Protein AF-A0A348WL50-F1 (afdb_monomer)

Foldseek 3Di:
DPPVPDDPVVVVVVVVVVVVVVVVVVVVVVVVVVVVVVVVVVVVVLCVLLVVLVVLLVVLLVVLVVLLVQCLVDPAPVSNVVSVVVNVVSLVSNVVSLCCQQPWDQDPVGTRDHDPDPVSNVVSVVSNCCCVPPVVVVSVVSSVVSNVVNVVLVVVVVVLVVLVVVLVVLLVVLVVQLVVLVVVLVVCVVVVHDPVVSCVPSVVSNVVSVVVNVVSVVVSVVVVVVSVVVVVVSVPD

pLDDT: mean 94.05, std 7.09, range [45.72, 98.56]

Solvent-accessible surface area (backbone atoms only — not comparable to full-atom values): 12765 Å² total; per-residue (Å²): 132,78,77,83,79,60,56,70,68,59,55,54,52,52,53,51,49,52,52,50,51,51,52,51,52,53,51,52,51,50,52,54,50,50,54,55,47,52,53,53,50,52,52,49,63,65,44,48,52,50,54,51,33,52,48,50,34,53,47,35,56,54,50,46,54,50,42,51,54,47,44,71,65,42,89,47,72,69,54,33,52,51,48,50,52,53,43,56,55,41,53,52,52,28,49,53,33,52,46,19,39,60,67,31,37,78,55,96,94,41,76,31,67,46,58,81,52,68,69,60,42,52,51,47,56,49,50,51,47,47,42,65,73,48,48,51,56,50,51,51,48,52,50,51,53,46,51,50,48,53,55,51,51,52,52,50,51,54,51,49,53,52,49,51,54,52,49,53,52,50,49,52,51,39,50,52,49,44,52,51,51,52,53,49,51,54,51,39,55,74,72,68,48,60,65,67,58,46,57,67,51,56,46,50,53,49,51,50,39,53,50,50,52,50,54,50,51,54,49,50,53,54,51,51,53,51,53,52,51,56,58,53,64,67,74,77,118

Nearest PDB structures (foldseek):
  6o3e-assembly1_B  TM=3.824E-01  e=2.618E+00  Mus musculus
  9c3i-assembly1_S  TM=3.321E-01  e=3.073E+00  Homo sapiens
  5k2b-assembly1_A  TM=2.485E-01  e=3.418E+00  unclassified

InterPro domains:
  IPR024478 Chemotaxis methyl-accepting receptor HlyB-like, 4HB MCP domain [PF12729] (5-44)

Structure (mmCIF, N/CA/C/O backbone):
data_AF-A0A348WL50-F1
#
_entry.id   AF-A0A348WL50-F1
#
loop_
_atom_site.group_PDB
_atom_site.id
_atom_site.type_symbol
_atom_site.label_atom_id
_atom_site.label_alt_id
_atom_site.label_comp_id
_atom_site.label_asym_id
_atom_site.label_entity_id
_atom_site.label_seq_id
_atom_site.pdbx_PDB_ins_code
_atom_site.Cartn_x
_atom_site.Cartn_y
_atom_site.Cartn_z
_atom_site.occupancy
_atom_site.B_iso_or_equiv
_atom_site.auth_seq_id
_atom_site.auth_comp_id
_atom_site.auth_asym_id
_atom_site.auth_atom_id
_atom_site.pdbx_PDB_model_num
ATOM 1 N N . MET A 1 1 ? 54.545 23.074 -68.317 1.00 55.25 1 MET A N 1
ATOM 2 C CA . MET A 1 1 ? 54.276 22.318 -69.565 1.00 55.25 1 MET A CA 1
ATOM 3 C C . MET A 1 1 ? 53.095 22.951 -70.289 1.00 55.25 1 MET A C 1
ATOM 5 O O . MET A 1 1 ? 52.042 23.093 -69.684 1.00 55.25 1 MET A O 1
ATOM 9 N N . GLN A 1 2 ? 53.254 23.371 -71.547 1.00 72.44 2 GLN A N 1
ATOM 10 C CA . GLN A 1 2 ? 52.148 23.941 -72.324 1.00 72.44 2 GLN A CA 1
ATOM 11 C C . GLN A 1 2 ? 51.212 22.817 -72.805 1.00 72.44 2 GLN A C 1
ATOM 13 O O . GLN A 1 2 ? 51.532 22.082 -73.735 1.00 72.44 2 GLN A O 1
ATOM 18 N N . ILE A 1 3 ? 50.028 22.715 -72.193 1.00 79.50 3 ILE A N 1
ATOM 19 C CA . ILE A 1 3 ? 48.961 21.729 -72.497 1.00 79.50 3 ILE A CA 1
ATOM 20 C C . ILE A 1 3 ? 48.439 21.872 -73.950 1.00 79.50 3 ILE A C 1
ATOM 22 O O . ILE A 1 3 ? 47.706 21.033 -74.482 1.00 79.50 3 ILE A O 1
ATOM 26 N N . LYS A 1 4 ? 48.843 22.946 -74.637 1.00 81.00 4 LYS A N 1
ATOM 27 C CA . LYS A 1 4 ? 48.393 23.308 -75.980 1.00 81.00 4 LYS A CA 1
ATOM 28 C C . LYS A 1 4 ? 48.797 22.283 -77.051 1.00 81.00 4 LYS A C 1
ATOM 30 O O . LYS A 1 4 ? 48.003 22.058 -77.957 1.00 81.00 4 LYS A O 1
ATOM 35 N N . ASN A 1 5 ? 49.927 21.584 -76.885 1.00 87.38 5 ASN A N 1
ATOM 36 C CA . ASN A 1 5 ? 50.484 20.674 -77.904 1.00 87.38 5 ASN A CA 1
ATOM 37 C C . ASN A 1 5 ? 50.132 19.187 -77.711 1.00 87.38 5 ASN A C 1
ATOM 39 O O . ASN A 1 5 ? 50.674 18.328 -78.402 1.00 87.38 5 ASN A O 1
ATOM 43 N N . TRP A 1 6 ? 49.250 18.844 -76.770 1.00 90.69 6 TRP A N 1
ATOM 44 C CA . TRP A 1 6 ? 48.831 17.452 -76.591 1.00 90.69 6 TRP A CA 1
ATOM 45 C C . TRP A 1 6 ? 47.843 17.011 -77.671 1.00 90.69 6 TRP A C 1
ATOM 47 O O . TRP A 1 6 ? 46.895 17.736 -77.986 1.00 90.69 6 TRP A O 1
ATOM 57 N N . LYS A 1 7 ? 48.040 15.793 -78.196 1.00 93.44 7 LYS A N 1
ATOM 58 C CA . LYS A 1 7 ? 47.106 15.138 -79.122 1.00 93.44 7 LYS A CA 1
ATOM 59 C C . LYS A 1 7 ? 45.713 15.067 -78.480 1.00 93.44 7 LYS A C 1
ATOM 61 O O . LYS A 1 7 ? 45.592 14.836 -77.278 1.00 93.44 7 LYS A O 1
ATOM 66 N N . ILE A 1 8 ? 44.664 15.236 -79.285 1.00 91.06 8 ILE A N 1
ATOM 67 C CA . ILE A 1 8 ? 43.259 15.241 -78.830 1.00 91.06 8 ILE A CA 1
ATOM 68 C C . ILE A 1 8 ? 42.918 13.974 -78.027 1.00 91.06 8 ILE A C 1
ATOM 70 O O . ILE A 1 8 ? 42.282 14.074 -76.980 1.00 91.06 8 ILE A O 1
ATOM 74 N N . GLY A 1 9 ? 43.429 12.811 -78.450 1.00 92.44 9 GLY A N 1
ATOM 75 C CA . GLY A 1 9 ? 43.249 11.547 -77.728 1.00 92.44 9 GLY A CA 1
ATOM 76 C C . GLY A 1 9 ? 43.743 11.598 -76.278 1.00 92.44 9 GLY A C 1
ATOM 77 O O . GLY A 1 9 ? 43.013 11.212 -75.375 1.00 92.44 9 GLY A O 1
ATOM 78 N N . THR A 1 10 ? 44.926 12.170 -76.022 1.00 92.44 10 THR A N 1
ATOM 79 C CA . THR A 1 10 ? 45.491 12.277 -74.665 1.00 92.44 10 THR A CA 1
ATOM 80 C C . THR A 1 10 ? 44.642 13.166 -73.755 1.00 92.44 10 THR A C 1
ATOM 82 O O . THR A 1 10 ? 44.472 12.857 -72.579 1.00 92.44 10 THR A O 1
ATOM 85 N N . LYS A 1 11 ? 44.069 14.254 -74.289 1.00 90.12 11 LYS A N 1
ATOM 86 C CA . LYS A 1 11 ? 43.193 15.150 -73.514 1.00 90.12 11 LYS A CA 1
ATOM 87 C C . LYS A 1 11 ? 41.904 14.445 -73.085 1.00 90.12 11 LYS A C 1
ATOM 89 O O . LYS A 1 11 ? 41.501 14.585 -71.935 1.00 90.12 11 LYS A O 1
ATOM 94 N N . LEU A 1 12 ? 41.304 13.656 -73.980 1.00 94.31 12 LEU A N 1
ATOM 95 C CA . LEU A 1 12 ? 40.117 12.851 -73.673 1.00 94.31 12 LEU A CA 1
ATOM 96 C C . LEU A 1 12 ? 40.419 11.774 -72.625 1.00 94.31 12 LEU A C 1
ATOM 98 O O . LEU A 1 12 ? 39.659 11.632 -71.672 1.00 94.31 12 LEU A O 1
ATOM 102 N N . THR A 1 13 ? 41.552 11.072 -72.743 1.00 95.44 13 THR A N 1
ATOM 103 C CA . THR A 1 13 ? 41.959 10.058 -71.756 1.00 95.44 13 THR A CA 1
ATOM 104 C C . THR A 1 13 ? 42.174 10.665 -70.369 1.00 95.44 13 THR A C 1
ATOM 106 O O . THR A 1 13 ? 41.700 10.108 -69.385 1.00 95.44 13 THR A O 1
ATOM 109 N N . VAL A 1 14 ? 42.828 11.829 -70.268 1.00 95.06 14 VAL A N 1
ATOM 110 C CA . VAL A 1 14 ? 43.044 12.497 -68.972 1.00 95.06 14 VAL A CA 1
ATOM 111 C C . VAL A 1 14 ? 41.735 13.000 -68.363 1.00 95.06 14 VAL A C 1
ATOM 113 O O . VAL A 1 14 ? 41.525 12.817 -67.167 1.00 95.06 14 VAL A O 1
ATOM 116 N N . ALA A 1 15 ? 40.831 13.569 -69.166 1.00 93.38 15 ALA A N 1
ATOM 117 C CA . ALA A 1 15 ? 39.510 13.975 -68.688 1.00 93.38 15 ALA 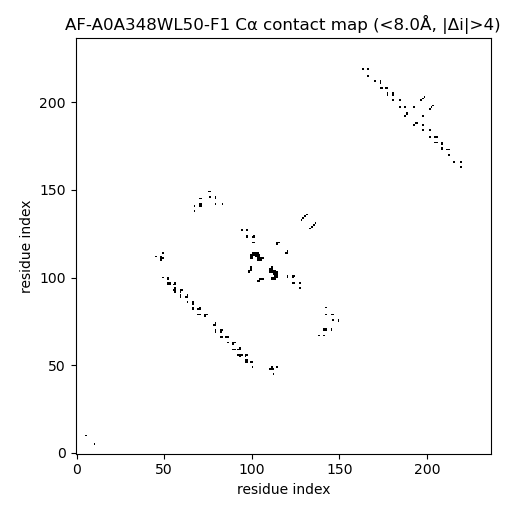A CA 1
ATOM 118 C C . ALA A 1 15 ? 38.687 12.774 -68.184 1.00 93.38 15 ALA A C 1
ATOM 120 O O . ALA A 1 15 ? 38.075 12.850 -67.121 1.00 93.38 15 ALA A O 1
ATOM 121 N N . PHE A 1 16 ? 38.722 11.644 -68.899 1.00 96.38 16 PHE A N 1
ATOM 122 C CA . PHE A 1 16 ? 38.039 10.417 -68.487 1.00 96.38 16 PHE A CA 1
ATOM 123 C C . PHE A 1 16 ? 38.611 9.836 -67.185 1.00 96.38 16 PHE A C 1
ATOM 125 O O . PHE A 1 16 ? 37.850 9.474 -66.287 1.00 96.38 16 PHE A O 1
ATOM 132 N N . ILE A 1 17 ? 39.942 9.802 -67.040 1.00 97.12 17 ILE A N 1
ATOM 133 C CA . ILE A 1 17 ? 40.601 9.376 -65.796 1.00 97.12 17 ILE A CA 1
ATOM 134 C C . ILE A 1 17 ? 40.209 10.302 -64.639 1.00 97.12 17 ILE A C 1
ATOM 136 O O . ILE A 1 17 ? 39.894 9.813 -63.558 1.00 97.12 17 ILE A O 1
ATOM 140 N N . ALA A 1 18 ? 40.169 11.619 -64.859 1.00 96.94 18 ALA A N 1
ATOM 141 C CA . ALA A 1 18 ? 39.773 12.579 -63.831 1.00 96.94 18 ALA A CA 1
ATOM 142 C C . ALA A 1 18 ? 38.327 12.353 -63.352 1.00 96.94 18 ALA A C 1
ATOM 144 O O . ALA A 1 18 ? 38.089 12.290 -62.149 1.00 96.94 18 ALA A O 1
ATOM 145 N N . ILE A 1 19 ? 37.374 12.156 -64.271 1.00 97.25 19 ILE A N 1
ATOM 146 C CA . ILE A 1 19 ? 35.977 11.839 -63.920 1.00 97.25 19 ILE A CA 1
ATOM 147 C C . ILE A 1 19 ? 35.899 10.503 -63.173 1.00 97.25 19 ILE A C 1
ATOM 149 O O . ILE A 1 19 ? 35.228 10.409 -62.148 1.00 97.25 19 ILE A O 1
ATOM 153 N N . THR A 1 20 ? 36.626 9.487 -63.639 1.00 97.94 20 THR A N 1
ATOM 154 C CA . THR A 1 20 ? 36.668 8.169 -62.991 1.00 97.94 20 THR A CA 1
ATOM 155 C C . THR A 1 20 ? 37.206 8.265 -61.560 1.00 97.94 20 THR A C 1
ATOM 157 O O . THR A 1 20 ? 36.629 7.677 -60.651 1.00 97.94 20 THR A O 1
ATOM 160 N N . LEU A 1 21 ? 38.264 9.051 -61.326 1.00 97.75 21 LEU A N 1
ATOM 161 C CA . LEU A 1 21 ? 38.816 9.294 -59.988 1.00 97.75 21 LEU A CA 1
ATOM 162 C C . LEU A 1 21 ? 37.838 10.034 -59.069 1.00 97.75 21 LEU A C 1
ATOM 164 O O . LEU A 1 21 ? 37.760 9.711 -57.882 1.00 97.75 21 LEU A O 1
ATOM 168 N N . ILE A 1 22 ? 37.073 10.991 -59.601 1.00 97.62 22 ILE A N 1
ATOM 169 C CA . ILE A 1 22 ? 36.020 11.674 -58.836 1.00 97.62 22 ILE A CA 1
ATOM 170 C C . ILE A 1 22 ? 34.934 10.669 -58.435 1.00 97.62 22 ILE A C 1
ATOM 172 O O . ILE A 1 22 ? 34.571 10.606 -57.263 1.00 97.62 22 ILE A O 1
ATOM 176 N N . ILE A 1 23 ? 34.464 9.840 -59.373 1.00 97.94 23 ILE A N 1
ATOM 177 C CA . ILE A 1 23 ? 33.445 8.813 -59.103 1.00 97.94 23 ILE A CA 1
ATOM 178 C C . ILE A 1 23 ? 33.948 7.801 -58.069 1.00 97.94 23 ILE A C 1
ATOM 180 O O . ILE A 1 23 ? 33.215 7.479 -57.138 1.00 97.94 23 ILE A O 1
ATOM 184 N N . LEU A 1 24 ? 35.196 7.335 -58.183 1.00 97.94 24 LEU A N 1
ATOM 185 C CA . LEU A 1 24 ? 35.797 6.420 -57.208 1.00 97.94 24 LEU A CA 1
ATOM 186 C C . LEU A 1 24 ? 35.877 7.046 -55.812 1.00 97.94 24 LEU A C 1
ATOM 188 O O . LEU A 1 24 ? 35.522 6.395 -54.833 1.00 97.94 24 LEU A O 1
ATOM 192 N N . THR A 1 25 ? 36.287 8.313 -55.719 1.00 97.06 25 THR A N 1
ATOM 193 C CA . THR A 1 25 ? 36.355 9.044 -54.444 1.00 97.06 25 THR A CA 1
ATOM 194 C C . THR A 1 25 ? 34.970 9.188 -53.805 1.00 97.06 25 THR A C 1
ATOM 196 O O . THR A 1 25 ? 34.803 8.888 -52.625 1.00 97.06 25 THR A O 1
ATOM 199 N N . VAL A 1 26 ? 33.953 9.585 -54.579 1.00 96.88 26 VAL A N 1
ATOM 200 C CA . VAL A 1 26 ? 32.564 9.693 -54.094 1.00 96.88 26 VAL A CA 1
ATOM 201 C C . VAL A 1 26 ? 32.012 8.324 -53.691 1.00 96.88 26 VAL A C 1
ATOM 203 O O . VAL A 1 26 ? 31.381 8.202 -52.645 1.00 96.88 26 VAL A O 1
ATOM 206 N N . GLY A 1 27 ? 32.285 7.282 -54.479 1.00 97.19 27 GLY A N 1
ATOM 207 C CA . GLY A 1 27 ? 31.899 5.909 -54.161 1.00 97.19 27 GLY A CA 1
ATOM 208 C C . GLY A 1 27 ? 32.502 5.425 -52.842 1.00 97.19 27 GLY A C 1
ATOM 209 O O . GLY A 1 27 ? 31.795 4.833 -52.029 1.00 97.19 27 GLY A O 1
ATOM 210 N N . LEU A 1 28 ? 33.776 5.739 -52.590 1.00 97.31 28 LEU A N 1
ATOM 211 C CA . LEU A 1 28 ? 34.462 5.382 -51.349 1.00 97.31 28 LEU A CA 1
ATOM 212 C C . LEU A 1 28 ? 33.883 6.123 -50.135 1.00 97.31 28 LEU A C 1
ATOM 214 O O . LEU A 1 28 ? 33.638 5.493 -49.106 1.00 97.31 28 LEU A O 1
ATOM 218 N N . PHE A 1 29 ? 33.586 7.422 -50.260 1.00 96.75 29 PHE A N 1
ATOM 219 C CA . PHE A 1 29 ? 32.912 8.175 -49.196 1.00 96.75 29 PHE A CA 1
ATOM 220 C C . PHE A 1 29 ? 31.491 7.668 -48.924 1.00 96.75 29 PHE A C 1
ATOM 222 O O . PHE A 1 29 ? 31.118 7.506 -47.763 1.00 96.75 29 PHE A O 1
ATOM 229 N N . ASN A 1 30 ? 30.716 7.349 -49.965 1.00 95.25 30 ASN A N 1
ATOM 230 C CA . ASN A 1 30 ? 29.377 6.775 -49.808 1.00 95.25 30 ASN A CA 1
ATOM 231 C C . ASN A 1 30 ? 29.428 5.412 -49.111 1.00 95.25 30 ASN A C 1
ATOM 233 O O . ASN A 1 30 ? 28.639 5.158 -48.205 1.00 95.25 30 ASN A O 1
ATOM 237 N N . TYR A 1 31 ? 30.383 4.558 -49.484 1.00 96.62 31 TYR A N 1
ATOM 238 C CA . TYR A 1 31 ? 30.574 3.255 -48.851 1.00 96.62 31 TYR A CA 1
ATOM 239 C C . TYR A 1 31 ? 30.921 3.385 -47.360 1.00 96.62 31 TYR A C 1
ATOM 241 O O . TYR A 1 31 ? 30.327 2.709 -46.521 1.00 96.62 31 TYR A O 1
ATOM 249 N N . GLN A 1 32 ? 31.829 4.302 -47.006 1.00 95.00 32 GLN A N 1
ATOM 250 C CA . GLN A 1 32 ? 32.160 4.586 -45.604 1.00 95.00 32 GLN A CA 1
ATOM 251 C C . GLN A 1 32 ? 30.959 5.146 -44.824 1.00 95.00 32 GLN A C 1
ATOM 253 O O . GLN A 1 32 ? 30.719 4.744 -43.680 1.00 95.00 32 GLN A O 1
ATOM 258 N N . GLY A 1 33 ? 30.179 6.034 -45.448 1.00 95.25 33 GLY A N 1
ATOM 259 C CA . GLY A 1 33 ? 28.948 6.577 -44.876 1.00 95.25 33 GLY A CA 1
ATOM 260 C C . GLY A 1 33 ? 27.908 5.491 -44.597 1.00 95.25 33 GLY A C 1
ATOM 261 O O . GLY A 1 33 ? 27.375 5.426 -43.490 1.00 95.25 33 GLY A O 1
ATOM 262 N N . MET A 1 34 ? 27.685 4.586 -45.554 1.00 95.19 34 MET A N 1
ATOM 263 C CA . MET A 1 34 ? 26.771 3.450 -45.399 1.00 95.19 34 MET A CA 1
ATOM 264 C C . MET A 1 34 ? 27.215 2.497 -44.289 1.00 95.19 34 MET A C 1
ATOM 266 O O . MET A 1 34 ? 26.384 2.097 -43.481 1.00 95.19 34 MET A O 1
ATOM 270 N N . ASN A 1 35 ? 28.509 2.178 -44.195 1.00 93.38 35 ASN A N 1
ATOM 271 C CA . ASN A 1 35 ? 29.009 1.279 -43.152 1.00 93.38 35 ASN A CA 1
ATOM 272 C C . ASN A 1 35 ? 28.849 1.886 -41.743 1.00 93.38 35 ASN A C 1
ATOM 274 O O . ASN A 1 35 ? 28.455 1.205 -40.798 1.00 93.38 35 ASN A O 1
ATOM 278 N N . THR A 1 36 ? 29.081 3.196 -41.611 1.00 94.38 36 THR A N 1
ATOM 279 C CA . THR A 1 36 ? 28.853 3.922 -40.349 1.00 94.38 36 THR A CA 1
ATOM 280 C C . THR A 1 36 ? 27.366 3.961 -39.991 1.00 94.38 36 THR A C 1
ATOM 282 O O . THR A 1 36 ? 27.002 3.777 -38.831 1.00 94.38 36 THR A O 1
ATOM 285 N N . MET A 1 37 ? 26.496 4.184 -40.980 1.00 93.19 37 MET A N 1
ATOM 286 C CA . MET A 1 37 ? 25.048 4.178 -40.782 1.00 93.19 37 MET A CA 1
ATOM 287 C C . MET A 1 37 ? 24.548 2.788 -40.378 1.00 93.19 37 MET A C 1
ATOM 289 O O . MET A 1 37 ? 23.774 2.694 -39.436 1.00 93.19 37 MET A O 1
ATOM 293 N N . GLN A 1 38 ? 25.042 1.721 -41.012 1.00 93.62 38 GLN A N 1
ATOM 294 C CA . GLN A 1 38 ? 24.681 0.343 -40.679 1.00 93.62 38 GLN A CA 1
ATOM 295 C C . GLN A 1 38 ? 25.033 -0.007 -39.228 1.00 93.62 38 GLN A C 1
ATOM 297 O O . GLN A 1 38 ? 24.190 -0.571 -38.535 1.00 93.62 38 GLN A O 1
ATOM 302 N N . SER A 1 39 ? 26.225 0.374 -38.751 1.00 92.75 39 SER A N 1
ATOM 303 C CA . SER A 1 39 ? 26.607 0.190 -37.342 1.00 92.75 39 SER A CA 1
ATOM 304 C C . SER A 1 39 ? 25.646 0.925 -36.407 1.00 92.75 39 SER A C 1
ATOM 306 O O . SER A 1 39 ? 25.093 0.319 -35.499 1.00 92.75 39 SER A O 1
ATOM 308 N N . LYS A 1 40 ? 25.356 2.206 -36.678 1.00 91.25 40 LYS A N 1
ATOM 309 C CA . LYS A 1 40 ? 24.428 2.993 -35.849 1.00 91.25 40 LYS A CA 1
ATOM 310 C C . LYS A 1 40 ? 23.002 2.449 -35.878 1.00 91.25 40 LYS A C 1
ATOM 312 O O . LYS A 1 40 ? 22.314 2.481 -34.867 1.00 91.25 40 LYS A O 1
ATOM 317 N N . THR A 1 41 ? 22.541 1.951 -37.024 1.00 92.94 41 THR A N 1
ATOM 318 C CA . THR A 1 41 ? 21.235 1.296 -37.137 1.00 92.94 41 THR A CA 1
ATOM 319 C C . THR A 1 41 ? 21.196 0.019 -36.304 1.00 92.94 41 THR A C 1
ATOM 321 O O . THR A 1 41 ? 20.200 -0.214 -35.631 1.00 92.94 41 THR A O 1
ATOM 324 N N . GLN A 1 42 ? 22.265 -0.781 -36.295 1.00 91.00 42 GLN A N 1
ATOM 325 C CA . GLN A 1 42 ? 22.353 -1.959 -35.428 1.00 91.00 42 GLN A CA 1
ATOM 326 C C . GLN A 1 42 ? 22.344 -1.580 -33.943 1.00 91.00 42 GLN A C 1
ATOM 328 O O . GLN A 1 42 ? 21.640 -2.223 -33.171 1.00 91.00 42 GLN A O 1
ATOM 333 N N . ASP A 1 43 ? 23.047 -0.514 -33.558 1.00 88.50 43 ASP A N 1
ATOM 334 C CA . ASP A 1 43 ? 23.045 -0.018 -32.177 1.00 88.50 43 ASP A CA 1
ATOM 335 C C . ASP A 1 43 ? 21.644 0.450 -31.748 1.00 88.50 43 ASP A C 1
ATOM 337 O O . ASP A 1 43 ? 21.182 0.110 -30.664 1.00 88.50 43 ASP A O 1
ATOM 341 N N . ILE A 1 44 ? 20.920 1.161 -32.621 1.00 88.88 44 ILE A N 1
ATOM 342 C CA . ILE A 1 44 ? 19.530 1.583 -32.369 1.00 88.88 44 ILE A CA 1
ATOM 343 C C . ILE A 1 44 ? 18.600 0.372 -32.234 1.00 88.88 44 ILE A C 1
ATOM 345 O O . ILE A 1 44 ? 17.770 0.335 -31.328 1.00 88.88 44 ILE A O 1
ATOM 349 N N . LEU A 1 45 ? 18.739 -0.624 -33.114 1.00 89.75 45 LEU A N 1
ATOM 350 C CA . LEU A 1 45 ? 17.922 -1.838 -33.064 1.00 89.75 45 LEU A CA 1
ATOM 351 C C . LEU A 1 45 ? 18.161 -2.635 -31.776 1.00 89.75 45 LEU A C 1
ATOM 353 O O . LEU A 1 45 ? 17.213 -3.197 -31.239 1.00 89.75 45 LEU A O 1
ATOM 357 N N . ARG A 1 46 ? 19.395 -2.646 -31.258 1.00 88.38 46 ARG A N 1
ATOM 358 C CA . ARG A 1 46 ? 19.724 -3.247 -29.955 1.00 88.38 46 ARG A CA 1
ATOM 359 C C . ARG A 1 46 ? 19.228 -2.428 -28.770 1.00 88.38 46 ARG A C 1
ATOM 361 O O . ARG A 1 46 ? 18.897 -3.004 -27.743 1.00 88.38 46 ARG A O 1
ATOM 368 N N . ALA A 1 47 ? 19.172 -1.107 -28.908 1.00 91.69 47 ALA A N 1
ATOM 369 C CA . ALA A 1 47 ? 18.704 -0.225 -27.847 1.00 91.69 47 ALA A CA 1
ATOM 370 C C . ALA A 1 47 ? 17.177 -0.225 -27.692 1.00 91.69 47 ALA A C 1
ATOM 372 O O . ALA A 1 47 ? 16.696 0.063 -26.599 1.00 91.69 47 ALA A O 1
ATOM 373 N N . SER A 1 48 ? 16.414 -0.548 -28.746 1.00 94.81 48 SER A N 1
ATOM 374 C CA . SER A 1 48 ? 14.943 -0.521 -28.694 1.00 94.81 48 SER A CA 1
ATOM 375 C C . SER A 1 48 ? 14.373 -1.392 -27.563 1.00 94.81 48 SER A C 1
ATOM 377 O O . SER A 1 48 ? 13.670 -0.833 -26.726 1.00 94.81 48 SER A O 1
ATOM 379 N N . PRO A 1 49 ? 14.742 -2.684 -27.420 1.00 95.88 49 PRO A N 1
ATOM 380 C CA . PRO A 1 49 ? 14.224 -3.512 -26.328 1.00 95.88 49 PRO A CA 1
ATOM 381 C C . PRO A 1 49 ? 14.603 -3.006 -24.928 1.00 95.88 49 PRO A C 1
ATOM 383 O O . PRO A 1 49 ? 13.860 -3.225 -23.977 1.00 95.88 49 PRO A O 1
ATOM 386 N N . TRP A 1 50 ? 15.741 -2.314 -24.774 1.00 95.06 50 TRP A N 1
ATOM 387 C CA . TRP A 1 50 ? 16.121 -1.703 -23.492 1.00 95.06 50 TRP A CA 1
ATOM 388 C C . TRP A 1 50 ? 15.239 -0.509 -23.143 1.00 95.06 50 TRP A C 1
ATOM 390 O O . TRP A 1 50 ? 14.901 -0.318 -21.978 1.00 95.06 50 TRP A O 1
ATOM 400 N N . VAL A 1 51 ? 14.879 0.303 -24.142 1.00 95.44 51 VAL A N 1
ATOM 401 C CA . VAL A 1 51 ? 13.963 1.435 -23.956 1.00 95.44 51 VAL A CA 1
ATOM 402 C C . VAL A 1 51 ? 12.582 0.931 -23.557 1.00 95.44 51 VAL A C 1
ATOM 404 O O . VAL A 1 51 ? 11.999 1.476 -22.622 1.00 95.44 51 VAL A O 1
ATOM 407 N N . ASP A 1 52 ? 12.099 -0.119 -24.219 1.00 96.38 52 ASP A N 1
ATOM 408 C CA . ASP A 1 52 ? 10.806 -0.731 -23.915 1.00 96.38 52 ASP A CA 1
ATOM 409 C C . ASP A 1 52 ? 10.810 -1.316 -22.491 1.00 96.38 52 ASP A C 1
ATOM 411 O O . ASP A 1 52 ? 9.967 -0.956 -21.675 1.00 96.38 52 ASP A O 1
ATOM 415 N N . ALA A 1 53 ? 11.839 -2.087 -22.121 1.00 96.69 53 ALA A N 1
ATOM 416 C CA . ALA A 1 53 ? 11.992 -2.608 -20.760 1.00 96.69 53 ALA A CA 1
ATOM 417 C C . ALA A 1 53 ? 12.070 -1.499 -19.691 1.00 96.69 53 ALA A C 1
ATOM 419 O O . ALA A 1 53 ? 11.436 -1.592 -18.641 1.00 96.69 53 ALA A O 1
ATOM 420 N N . ALA A 1 54 ? 12.798 -0.411 -19.955 1.00 97.06 54 ALA A N 1
ATOM 421 C CA . ALA A 1 54 ? 12.858 0.731 -19.043 1.00 97.06 54 ALA A CA 1
ATOM 422 C C . ALA A 1 54 ? 11.504 1.457 -18.921 1.00 97.06 54 ALA A C 1
ATOM 424 O O . ALA A 1 54 ? 11.185 2.015 -17.866 1.00 97.06 54 ALA A O 1
ATOM 425 N N . MET A 1 55 ? 10.701 1.465 -19.990 1.00 97.38 55 MET A N 1
ATOM 426 C CA . MET A 1 55 ? 9.340 1.993 -19.963 1.00 97.38 55 MET A CA 1
ATOM 427 C C . MET A 1 55 ? 8.432 1.132 -19.086 1.00 97.38 55 MET A C 1
ATOM 429 O O . MET A 1 55 ? 7.693 1.695 -18.278 1.00 97.38 55 MET A O 1
ATOM 433 N N . GLU A 1 56 ? 8.550 -0.192 -19.172 1.00 97.31 56 GLU A N 1
ATOM 434 C CA . GLU A 1 56 ? 7.814 -1.129 -18.318 1.00 97.31 56 GLU A CA 1
ATOM 435 C C . GLU A 1 56 ? 8.209 -1.001 -16.841 1.00 97.31 56 GLU A C 1
ATOM 437 O O . GLU A 1 56 ? 7.339 -0.893 -15.980 1.00 97.31 56 GLU A O 1
ATOM 442 N N . MET A 1 57 ? 9.504 -0.867 -16.524 1.00 98.19 57 MET A N 1
ATOM 443 C CA . MET A 1 57 ? 9.952 -0.560 -15.154 1.00 98.19 57 MET A CA 1
ATOM 444 C C . MET A 1 57 ? 9.302 0.727 -14.618 1.00 98.19 57 MET A C 1
ATOM 446 O O . MET A 1 57 ? 8.825 0.786 -13.483 1.00 98.19 57 MET A O 1
ATOM 450 N N . LYS A 1 58 ? 9.248 1.784 -15.438 1.00 98.00 58 LYS A N 1
ATOM 451 C CA . LYS A 1 58 ? 8.603 3.051 -15.062 1.00 98.00 58 LYS A CA 1
ATOM 452 C C . LYS A 1 58 ? 7.091 2.894 -14.876 1.00 98.00 58 LYS A C 1
ATOM 454 O O . LYS A 1 58 ? 6.522 3.513 -13.969 1.00 98.00 58 LYS A O 1
ATOM 459 N N . LEU A 1 59 ? 6.438 2.128 -15.748 1.00 98.19 59 LEU A N 1
ATOM 460 C CA . LEU A 1 59 ? 5.015 1.835 -15.642 1.00 98.19 59 LEU A CA 1
ATOM 461 C C . LEU A 1 59 ? 4.733 1.080 -14.343 1.00 98.19 59 LEU A C 1
ATOM 463 O O . LEU A 1 59 ? 3.881 1.529 -13.586 1.00 98.19 59 LEU A O 1
ATOM 467 N N . SER A 1 60 ? 5.524 0.055 -14.026 1.00 98.00 60 SER A N 1
ATOM 468 C CA . SER A 1 60 ? 5.438 -0.706 -12.776 1.00 98.00 60 SER A CA 1
ATOM 469 C C . SER A 1 60 ? 5.474 0.203 -11.547 1.00 98.00 60 SER A C 1
ATOM 471 O O . SER A 1 60 ? 4.578 0.140 -10.711 1.00 98.00 60 SER A O 1
ATOM 473 N N . VAL A 1 61 ? 6.431 1.134 -11.468 1.00 98.38 61 VAL A N 1
ATOM 474 C CA . VAL A 1 61 ? 6.499 2.106 -10.358 1.00 98.38 61 VAL A CA 1
ATOM 475 C C . VAL A 1 61 ? 5.262 3.012 -10.307 1.00 98.38 61 VAL A C 1
ATOM 477 O O . VAL A 1 61 ? 4.798 3.383 -9.231 1.00 98.38 61 VAL A O 1
ATOM 480 N N . THR A 1 62 ? 4.711 3.391 -11.462 1.00 98.31 62 THR A N 1
ATOM 481 C CA . THR A 1 62 ? 3.487 4.208 -11.523 1.00 98.31 62 THR A CA 1
ATOM 482 C C . THR A 1 62 ? 2.275 3.421 -11.020 1.00 98.31 62 THR A C 1
ATOM 484 O O . THR A 1 62 ? 1.477 3.960 -10.254 1.00 98.31 62 THR A O 1
ATOM 487 N N . THR A 1 63 ? 2.168 2.152 -11.405 1.00 98.19 63 THR A N 1
ATOM 488 C CA . THR A 1 63 ? 1.150 1.215 -10.924 1.00 98.19 63 THR A CA 1
ATOM 489 C C . THR A 1 63 ? 1.269 1.000 -9.414 1.00 98.19 63 THR A C 1
ATOM 491 O O . THR A 1 63 ? 0.270 1.080 -8.709 1.00 98.19 63 THR A O 1
ATOM 494 N N . ASP A 1 64 ? 2.482 0.873 -8.870 1.00 98.38 64 ASP A N 1
ATOM 495 C CA . ASP A 1 64 ? 2.686 0.783 -7.418 1.00 98.38 64 ASP A CA 1
ATOM 496 C C . ASP A 1 64 ? 2.180 2.016 -6.666 1.00 98.38 64 ASP A C 1
ATOM 498 O O . ASP A 1 64 ? 1.665 1.902 -5.554 1.00 98.38 64 ASP A O 1
ATOM 502 N N . MET A 1 65 ? 2.272 3.208 -7.261 1.00 98.12 65 MET A N 1
ATOM 503 C CA . MET A 1 65 ? 1.678 4.407 -6.661 1.00 98.12 65 MET A CA 1
ATOM 504 C C . MET A 1 65 ? 0.149 4.360 -6.651 1.00 98.12 65 MET A C 1
ATOM 506 O O . MET A 1 65 ? -0.456 4.883 -5.716 1.00 98.12 65 MET A O 1
ATOM 510 N N . GLN A 1 66 ? -0.477 3.710 -7.636 1.00 98.25 66 GLN A N 1
ATOM 511 C CA . GLN A 1 66 ? -1.918 3.447 -7.613 1.00 98.25 66 GLN A CA 1
ATOM 512 C C . GLN A 1 66 ? -2.259 2.440 -6.515 1.00 98.25 66 GLN A C 1
ATOM 514 O O . GLN A 1 66 ? -3.143 2.721 -5.709 1.00 98.25 66 GLN A O 1
ATOM 519 N N . TYR A 1 67 ? -1.492 1.355 -6.382 1.00 98.19 67 TYR A N 1
ATOM 520 C CA . TYR A 1 67 ? -1.691 0.406 -5.288 1.00 98.19 67 TYR A CA 1
ATOM 521 C C . TYR A 1 67 ? -1.513 1.048 -3.916 1.00 98.19 67 TYR A C 1
ATOM 523 O O . TYR A 1 67 ? -2.282 0.748 -3.016 1.00 98.19 67 TYR A O 1
ATOM 531 N N . VAL A 1 68 ? -0.580 1.988 -3.723 1.00 98.19 68 VAL A N 1
ATOM 532 C CA . VAL A 1 68 ? -0.497 2.741 -2.455 1.00 98.19 68 VAL A CA 1
ATOM 533 C C . VAL A 1 68 ? -1.797 3.489 -2.159 1.00 98.19 68 VAL A C 1
ATOM 535 O O . VAL A 1 68 ? -2.260 3.461 -1.018 1.00 98.19 68 VAL A O 1
ATOM 538 N N . MET A 1 69 ? -2.401 4.130 -3.162 1.00 97.75 69 MET A N 1
ATOM 539 C CA . MET A 1 69 ? -3.693 4.801 -2.989 1.00 97.75 69 MET A CA 1
ATOM 540 C C . MET A 1 69 ? -4.804 3.801 -2.651 1.00 97.75 69 MET A C 1
ATOM 542 O O . MET A 1 69 ? -5.623 4.074 -1.777 1.00 97.75 69 MET A O 1
ATOM 546 N N . GLU A 1 70 ? -4.818 2.636 -3.295 1.00 97.81 70 GLU A N 1
ATOM 547 C CA . GLU A 1 70 ? -5.795 1.575 -3.029 1.00 97.81 70 GLU A CA 1
ATOM 548 C C . GLU A 1 70 ? -5.602 0.936 -1.647 1.00 97.81 70 GLU A C 1
ATOM 550 O O . GLU A 1 70 ? -6.574 0.744 -0.922 1.00 97.81 70 GLU A O 1
ATOM 555 N N . LEU A 1 71 ? -4.360 0.707 -1.211 1.00 98.00 71 LEU A N 1
ATOM 556 C CA . LEU A 1 71 ? -4.031 0.246 0.141 1.00 98.00 71 LEU A CA 1
ATOM 557 C C . LEU A 1 71 ? -4.546 1.225 1.200 1.00 98.00 71 LEU A C 1
ATOM 559 O O . LEU A 1 71 ? -4.994 0.799 2.258 1.00 98.00 71 LEU A O 1
ATOM 563 N N . GLN A 1 72 ? -4.477 2.533 0.941 1.00 96.00 72 GLN A N 1
ATOM 564 C CA . GLN A 1 72 ? -5.018 3.557 1.841 1.00 96.00 72 GLN A CA 1
ATOM 565 C C . GLN A 1 72 ? -6.548 3.640 1.792 1.00 96.00 72 GLN A C 1
ATOM 567 O O . GLN A 1 72 ? -7.169 3.967 2.801 1.00 96.00 72 GLN A O 1
ATOM 572 N N . ALA A 1 73 ? -7.146 3.352 0.636 1.00 96.19 73 ALA A N 1
ATOM 573 C CA . ALA A 1 73 ? -8.587 3.410 0.412 1.00 96.19 73 ALA A CA 1
ATOM 574 C C . ALA A 1 73 ? -9.331 2.111 0.767 1.00 96.19 73 ALA A C 1
ATOM 576 O O . ALA A 1 73 ? -10.565 2.112 0.781 1.00 96.19 73 ALA A O 1
ATOM 577 N N . ALA A 1 74 ? -8.605 1.025 1.051 1.00 97.25 74 AL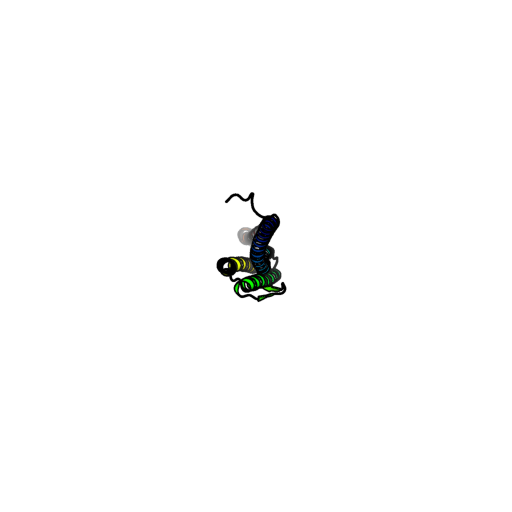A A N 1
ATOM 578 C CA . ALA A 1 74 ? -9.181 -0.254 1.435 1.00 97.25 74 ALA A CA 1
ATOM 579 C C . ALA A 1 74 ? -10.169 -0.083 2.599 1.00 97.25 74 ALA A C 1
ATOM 581 O O . ALA A 1 74 ? -9.949 0.704 3.522 1.00 97.25 74 ALA A O 1
ATOM 582 N N . GLN A 1 75 ? -11.264 -0.840 2.575 1.00 95.50 75 GLN A N 1
ATOM 583 C CA . GLN A 1 75 ? -12.338 -0.739 3.567 1.00 95.50 75 GLN A CA 1
ATOM 584 C C . GLN A 1 75 ? -12.276 -1.842 4.625 1.00 95.50 75 GLN A C 1
ATOM 586 O O . GLN A 1 75 ? -12.950 -1.767 5.653 1.00 95.50 75 GLN A O 1
ATOM 591 N N . ASN A 1 76 ? -11.504 -2.896 4.369 1.00 96.00 76 ASN A N 1
ATOM 592 C CA . ASN A 1 76 ? -11.350 -4.039 5.258 1.00 96.00 76 ASN A CA 1
ATOM 593 C C . ASN A 1 76 ? -10.031 -4.788 4.990 1.00 96.00 76 ASN A C 1
ATOM 595 O O . ASN A 1 76 ? -9.366 -4.579 3.977 1.00 96.00 76 ASN A O 1
ATOM 599 N N . ILE A 1 77 ? -9.678 -5.706 5.896 1.00 97.25 77 ILE A N 1
ATOM 600 C CA . ILE A 1 77 ? -8.433 -6.491 5.830 1.00 97.25 77 ILE A CA 1
ATOM 601 C C . ILE A 1 77 ? -8.367 -7.377 4.575 1.00 97.25 77 ILE A C 1
ATOM 603 O O . ILE A 1 77 ? -7.285 -7.570 4.026 1.00 97.25 77 ILE A O 1
ATOM 607 N N . ALA A 1 78 ? -9.494 -7.922 4.105 1.00 98.06 78 ALA A N 1
ATOM 608 C CA . ALA A 1 78 ? -9.498 -8.799 2.935 1.00 98.06 78 ALA A CA 1
ATOM 609 C C . ALA A 1 78 ? -9.165 -8.025 1.649 1.00 98.06 78 ALA A C 1
ATOM 611 O O . ALA A 1 78 ? -8.325 -8.471 0.873 1.00 98.06 78 ALA A O 1
ATOM 612 N N . GLU A 1 79 ? -9.764 -6.846 1.467 1.00 98.00 79 GLU A N 1
ATOM 613 C CA . GLU A 1 79 ? -9.443 -5.926 0.371 1.00 98.00 79 GLU A CA 1
ATOM 614 C C . GLU A 1 79 ? -7.982 -5.468 0.442 1.00 98.00 79 GLU A C 1
ATOM 616 O O . GLU A 1 79 ? -7.258 -5.594 -0.542 1.00 98.00 79 GLU A O 1
ATOM 621 N N . LEU A 1 80 ? -7.511 -5.060 1.629 1.00 98.19 80 LEU A N 1
ATOM 622 C CA . LEU A 1 80 ? -6.111 -4.685 1.853 1.00 98.19 80 LEU A CA 1
ATOM 623 C C . LEU A 1 80 ? -5.140 -5.813 1.460 1.00 98.19 80 LEU A C 1
ATOM 625 O O . LEU A 1 80 ? -4.118 -5.563 0.827 1.00 98.19 80 LEU A O 1
ATOM 629 N N . THR A 1 81 ? -5.466 -7.057 1.821 1.00 98.38 81 THR A N 1
ATOM 630 C CA . THR A 1 81 ? -4.656 -8.240 1.491 1.00 98.38 81 THR A CA 1
ATOM 631 C C . THR A 1 81 ? -4.659 -8.521 -0.013 1.00 98.38 81 THR A C 1
ATOM 633 O O . THR A 1 81 ? -3.630 -8.907 -0.561 1.00 98.38 81 THR A O 1
ATOM 636 N N . SER A 1 82 ? -5.795 -8.316 -0.688 1.00 98.31 82 SER A N 1
ATOM 637 C CA . SER A 1 82 ? -5.907 -8.485 -2.142 1.00 98.31 82 SER A CA 1
ATOM 638 C C . SER A 1 82 ? -5.022 -7.488 -2.886 1.00 98.31 82 SER A C 1
ATOM 640 O O . SER A 1 82 ? -4.190 -7.900 -3.689 1.00 98.31 82 SER A O 1
ATOM 642 N N . VAL A 1 83 ? -5.138 -6.195 -2.562 1.00 98.44 83 VAL A N 1
ATOM 643 C CA . VAL A 1 83 ? -4.322 -5.133 -3.176 1.00 98.44 83 VAL A CA 1
ATOM 644 C C . VAL A 1 83 ? -2.833 -5.362 -2.900 1.00 98.44 83 VAL A C 1
ATOM 646 O O . VAL A 1 83 ? -1.997 -5.175 -3.780 1.00 98.44 83 VAL A O 1
ATOM 649 N N . TRP A 1 84 ? -2.477 -5.829 -1.697 1.00 98.50 84 TRP A N 1
ATOM 650 C CA . TRP A 1 84 ? -1.089 -6.169 -1.377 1.00 98.50 84 TRP A CA 1
ATOM 651 C C . TRP A 1 84 ? -0.527 -7.279 -2.276 1.00 98.50 84 TRP A C 1
ATOM 653 O O . TRP A 1 84 ? 0.607 -7.174 -2.738 1.00 98.50 84 TRP A O 1
ATOM 663 N N . ALA A 1 85 ? -1.313 -8.318 -2.566 1.00 98.56 85 ALA A N 1
ATOM 664 C CA . ALA A 1 85 ? -0.887 -9.390 -3.464 1.00 98.56 85 ALA A CA 1
ATOM 665 C C . ALA A 1 85 ? -0.694 -8.898 -4.912 1.00 98.56 85 ALA A C 1
ATOM 667 O O . ALA A 1 85 ? 0.234 -9.338 -5.592 1.00 98.56 85 ALA A O 1
ATOM 668 N N . GLU A 1 86 ? -1.537 -7.972 -5.380 1.00 98.44 86 GLU A N 1
ATOM 669 C CA . GLU A 1 86 ? -1.390 -7.338 -6.700 1.00 98.44 86 GLU A CA 1
ATOM 670 C C . GLU A 1 86 ? -0.126 -6.468 -6.779 1.00 98.44 86 GLU A C 1
ATOM 672 O O . GLU A 1 86 ? 0.615 -6.541 -7.762 1.00 98.44 86 GLU A O 1
ATOM 677 N N . HIS A 1 87 ? 0.184 -5.729 -5.709 1.00 98.44 87 HIS A N 1
ATOM 678 C CA . HIS A 1 87 ? 1.455 -5.020 -5.571 1.00 98.44 87 HIS A CA 1
ATOM 679 C C . HIS A 1 87 ? 2.658 -5.974 -5.629 1.00 98.44 87 HIS A C 1
ATOM 681 O O . HIS A 1 87 ? 3.588 -5.732 -6.396 1.00 98.44 87 HIS A O 1
ATOM 687 N N . GLU A 1 88 ? 2.647 -7.084 -4.882 1.00 98.38 88 GLU A N 1
ATOM 688 C CA . GLU A 1 88 ? 3.753 -8.057 -4.904 1.00 98.38 88 GLU A CA 1
ATOM 689 C C . GLU A 1 88 ? 3.957 -8.680 -6.294 1.00 98.38 88 GLU A C 1
ATOM 691 O O . GLU A 1 88 ? 5.094 -8.911 -6.713 1.00 98.38 88 GLU A O 1
ATOM 696 N N . ALA A 1 89 ? 2.876 -8.909 -7.044 1.00 98.06 89 ALA A N 1
ATOM 697 C CA . ALA A 1 89 ? 2.971 -9.365 -8.427 1.00 98.06 89 ALA A CA 1
ATOM 698 C C . ALA A 1 89 ? 3.604 -8.304 -9.347 1.00 98.06 89 ALA A C 1
ATOM 700 O O . ALA A 1 89 ? 4.419 -8.645 -10.202 1.00 98.06 89 ALA A O 1
ATOM 701 N N . ASN A 1 90 ? 3.269 -7.025 -9.161 1.00 98.25 90 ASN A N 1
ATOM 702 C CA . ASN A 1 90 ? 3.831 -5.919 -9.938 1.00 98.25 90 ASN A CA 1
ATOM 703 C C . ASN A 1 90 ? 5.313 -5.664 -9.619 1.00 98.25 90 ASN A C 1
ATOM 705 O O . ASN A 1 90 ? 6.099 -5.428 -10.532 1.00 98.25 90 ASN A O 1
ATOM 709 N N . VAL A 1 91 ? 5.730 -5.828 -8.360 1.00 98.19 91 VAL A N 1
ATOM 710 C CA . VAL A 1 91 ? 7.153 -5.815 -7.977 1.00 98.19 91 VAL A CA 1
ATOM 711 C C . VAL A 1 91 ? 7.955 -6.824 -8.802 1.00 98.19 91 VAL A C 1
ATOM 713 O O . VAL A 1 91 ? 9.000 -6.481 -9.349 1.00 98.19 91 VAL A O 1
ATOM 716 N N . ALA A 1 92 ? 7.435 -8.042 -8.979 1.00 97.75 92 ALA A N 1
ATOM 717 C CA . ALA A 1 92 ? 8.107 -9.052 -9.792 1.00 97.75 92 ALA A CA 1
ATOM 718 C C . ALA A 1 92 ? 8.231 -8.645 -11.274 1.00 97.75 92 ALA A C 1
ATOM 720 O O . ALA A 1 92 ? 9.192 -9.037 -11.932 1.00 97.75 92 ALA A O 1
ATOM 721 N N . ILE A 1 93 ? 7.292 -7.853 -11.809 1.00 97.31 93 ILE A N 1
ATOM 722 C CA . ILE A 1 93 ? 7.373 -7.324 -13.181 1.00 97.31 93 ILE A CA 1
ATOM 723 C C . ILE A 1 93 ? 8.543 -6.344 -13.299 1.00 97.31 93 ILE A C 1
ATOM 725 O O . ILE A 1 93 ? 9.335 -6.456 -14.237 1.00 97.31 93 ILE A O 1
ATOM 729 N N . PHE A 1 94 ? 8.684 -5.419 -12.343 1.00 98.31 94 PHE A N 1
ATOM 730 C CA . PHE A 1 94 ? 9.828 -4.507 -12.297 1.00 98.31 94 PHE A CA 1
ATOM 731 C C . PHE A 1 94 ? 11.153 -5.280 -12.313 1.00 98.31 94 PHE A C 1
ATOM 733 O O . PHE A 1 94 ? 12.013 -5.004 -13.154 1.00 98.31 94 PHE A O 1
ATOM 740 N N . ASP A 1 95 ? 11.281 -6.275 -11.431 1.00 98.19 95 ASP A N 1
ATOM 741 C CA . ASP A 1 95 ? 12.502 -7.068 -11.270 1.00 98.19 95 ASP A CA 1
ATOM 742 C C . ASP A 1 95 ? 12.836 -7.848 -12.552 1.00 98.19 95 ASP A C 1
ATOM 744 O O . ASP A 1 95 ? 13.981 -7.845 -13.001 1.00 98.19 95 ASP A O 1
ATOM 748 N N . VAL A 1 96 ? 11.832 -8.438 -13.217 1.00 98.00 96 VAL A N 1
ATOM 749 C CA . VAL 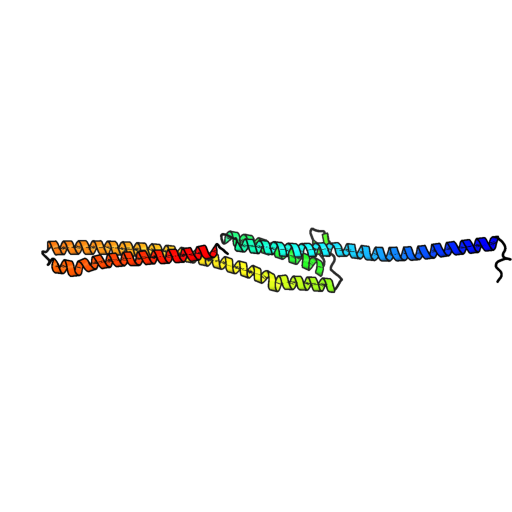A 1 96 ? 12.014 -9.138 -14.502 1.00 98.00 96 VAL A CA 1
ATOM 750 C C . VAL A 1 96 ? 12.618 -8.219 -15.563 1.00 98.00 96 VAL A C 1
ATOM 752 O O . VAL A 1 96 ? 13.526 -8.639 -16.283 1.00 98.00 96 VAL A O 1
ATOM 755 N N . PHE A 1 97 ? 12.144 -6.977 -15.688 1.00 98.19 97 PHE A N 1
ATOM 756 C CA . PHE A 1 97 ? 12.671 -6.048 -16.690 1.00 98.19 97 PHE A CA 1
ATOM 757 C C . PHE A 1 97 ? 14.032 -5.459 -16.300 1.00 98.19 97 PHE A C 1
ATOM 759 O O . PHE A 1 97 ? 14.887 -5.300 -17.177 1.00 98.19 97 PHE A O 1
ATOM 766 N N . ALA A 1 98 ? 14.275 -5.202 -15.011 1.00 98.31 98 ALA A N 1
ATOM 767 C CA . ALA A 1 98 ? 15.591 -4.804 -14.517 1.00 98.31 98 ALA A CA 1
ATOM 768 C C . ALA A 1 98 ? 16.640 -5.890 -14.821 1.00 98.31 98 ALA A C 1
ATOM 770 O O . ALA A 1 98 ? 17.666 -5.614 -15.456 1.00 98.31 98 ALA A O 1
ATOM 771 N N . ASP A 1 99 ? 16.334 -7.142 -14.474 1.00 98.38 99 ASP A N 1
ATOM 772 C CA . ASP A 1 99 ? 17.180 -8.302 -14.754 1.00 98.38 99 ASP A CA 1
ATOM 773 C C . ASP A 1 99 ? 17.343 -8.540 -16.255 1.00 98.38 99 ASP A C 1
ATOM 775 O O . ASP A 1 99 ? 18.447 -8.834 -16.714 1.00 98.38 99 ASP A O 1
ATOM 779 N N . ALA A 1 100 ? 16.290 -8.365 -17.058 1.00 98.00 100 ALA A N 1
ATOM 780 C CA . ALA A 1 100 ? 16.377 -8.513 -18.507 1.00 98.00 100 ALA A CA 1
ATOM 781 C C . ALA A 1 100 ? 17.366 -7.519 -19.132 1.00 98.00 100 ALA A C 1
ATOM 783 O O . ALA A 1 100 ? 18.138 -7.902 -20.012 1.00 98.00 100 ALA A O 1
ATOM 784 N N . ILE A 1 101 ? 17.404 -6.267 -18.665 1.00 97.81 101 ILE A N 1
ATOM 785 C CA . ILE A 1 101 ? 18.392 -5.291 -19.145 1.00 97.81 101 ILE A CA 1
ATOM 786 C C . ILE A 1 101 ? 19.803 -5.670 -18.667 1.00 97.81 101 ILE A C 1
ATOM 788 O O . ILE A 1 101 ? 20.763 -5.578 -19.435 1.00 97.81 101 ILE A O 1
ATOM 792 N N . LEU A 1 102 ? 19.964 -6.116 -17.417 1.00 98.19 102 LEU A N 1
ATOM 793 C CA . LEU A 1 102 ? 21.281 -6.392 -16.831 1.00 98.19 102 LEU A CA 1
ATOM 794 C C . LEU A 1 102 ? 21.895 -7.724 -17.273 1.00 98.19 102 LEU A C 1
ATOM 796 O O . LEU A 1 102 ? 23.115 -7.815 -17.434 1.00 98.19 102 LEU A O 1
ATOM 800 N N . LEU A 1 103 ? 21.089 -8.760 -17.446 1.00 98.31 103 LEU A N 1
ATOM 801 C CA . LEU A 1 103 ? 21.534 -10.139 -17.660 1.00 98.31 103 LEU A CA 1
ATOM 802 C C . LEU A 1 103 ? 21.110 -10.684 -19.026 1.00 98.31 103 LEU A C 1
ATOM 804 O O . LEU A 1 103 ? 21.666 -11.684 -19.484 1.00 98.31 103 LEU A O 1
ATOM 808 N N . GLY A 1 104 ? 20.191 -9.998 -19.706 1.00 97.75 104 GLY A N 1
ATOM 809 C CA . GLY A 1 104 ? 19.510 -10.515 -20.882 1.00 97.75 104 GLY A CA 1
ATOM 810 C C . GLY A 1 104 ? 18.423 -11.512 -20.486 1.00 97.75 104 GLY A C 1
ATOM 811 O O . GLY A 1 104 ? 18.595 -12.318 -19.573 1.00 97.75 104 GLY A O 1
ATOM 812 N N . ALA A 1 105 ? 17.295 -11.491 -21.187 1.00 97.62 105 ALA A N 1
ATOM 813 C CA . ALA A 1 105 ? 16.208 -12.435 -20.956 1.00 97.62 105 ALA A CA 1
ATOM 814 C C . ALA A 1 105 ? 15.343 -12.605 -22.206 1.00 97.62 105 ALA A C 1
ATOM 816 O O . ALA A 1 105 ? 15.362 -11.790 -23.131 1.00 97.62 105 ALA A O 1
ATOM 817 N N . ARG A 1 106 ? 14.551 -13.678 -22.221 1.00 96.75 106 ARG A N 1
ATOM 818 C CA . ARG A 1 106 ? 13.392 -13.783 -23.105 1.00 96.75 106 ARG A CA 1
ATOM 819 C C . ARG A 1 106 ? 12.151 -13.455 -22.279 1.00 96.75 106 ARG A C 1
ATOM 821 O O . ARG A 1 106 ? 11.828 -14.211 -21.368 1.00 96.75 106 ARG A O 1
ATOM 828 N N . THR A 1 107 ? 11.496 -12.355 -22.615 1.00 94.19 107 THR A N 1
ATOM 829 C CA . THR A 1 107 ? 10.224 -11.906 -22.041 1.00 94.19 107 THR A CA 1
ATOM 830 C C . THR A 1 107 ? 9.098 -12.126 -23.054 1.00 94.19 107 THR A C 1
ATOM 832 O O . THR A 1 107 ? 9.344 -12.563 -24.185 1.00 94.19 107 THR A O 1
ATOM 835 N N . ASP A 1 108 ? 7.862 -11.821 -22.665 1.00 89.69 108 ASP A N 1
ATOM 836 C CA . ASP A 1 108 ? 6.709 -11.884 -23.572 1.00 89.69 108 ASP A CA 1
ATOM 837 C C . ASP A 1 108 ? 6.814 -10.860 -24.720 1.00 89.69 108 ASP A C 1
ATOM 839 O O . ASP A 1 108 ? 6.350 -11.125 -25.829 1.00 89.69 108 ASP A O 1
ATOM 843 N N . GLU A 1 109 ? 7.524 -9.749 -24.493 1.00 88.12 109 GLU A N 1
ATOM 844 C CA . GLU A 1 109 ? 7.809 -8.703 -25.489 1.00 88.12 109 GLU A CA 1
ATOM 845 C C . GLU A 1 109 ? 8.948 -9.076 -26.459 1.00 88.12 109 GLU A C 1
ATOM 847 O O . GLU A 1 109 ? 9.155 -8.427 -27.485 1.00 88.12 109 GLU A O 1
ATOM 852 N N . GLY A 1 110 ? 9.696 -10.148 -26.173 1.00 93.50 110 GLY A N 1
ATOM 853 C CA . GLY A 1 110 ? 10.727 -10.670 -27.063 1.00 93.50 110 GLY A CA 1
ATOM 854 C C . GLY A 1 110 ? 12.046 -10.991 -26.371 1.00 93.50 110 GLY A C 1
ATOM 855 O O . GLY A 1 110 ? 12.104 -11.380 -25.209 1.00 93.50 110 GLY A O 1
ATOM 856 N N . VAL A 1 111 ? 13.139 -10.920 -27.130 1.00 96.44 111 VAL A N 1
ATOM 857 C CA . VAL A 1 111 ? 14.486 -11.176 -26.605 1.00 96.44 111 VAL A CA 1
ATOM 858 C C . VAL A 1 111 ? 15.152 -9.844 -26.301 1.00 96.44 111 VAL A C 1
ATOM 860 O O . VAL A 1 111 ? 15.368 -9.041 -27.206 1.00 96.44 111 VAL A O 1
ATOM 863 N N . ILE A 1 112 ? 15.506 -9.648 -25.036 1.00 97.31 112 ILE A N 1
ATOM 864 C CA . ILE A 1 112 ? 16.292 -8.515 -24.565 1.00 97.31 112 ILE A CA 1
ATOM 865 C C . ILE A 1 112 ? 17.725 -9.019 -24.396 1.00 97.31 112 ILE A C 1
ATOM 867 O O . ILE A 1 112 ? 17.993 -9.911 -23.591 1.00 97.31 112 ILE A O 1
ATOM 871 N N . GLU A 1 113 ? 18.653 -8.495 -25.198 1.00 96.75 113 GLU A N 1
ATOM 872 C CA . GLU A 1 113 ? 20.082 -8.770 -25.020 1.00 96.75 113 GLU A CA 1
ATOM 873 C C . GLU A 1 113 ? 20.601 -8.025 -23.783 1.00 96.75 113 GLU A C 1
ATOM 875 O O . GLU A 1 113 ? 20.161 -6.912 -23.500 1.00 96.75 113 GLU A O 1
ATOM 880 N N . ALA A 1 114 ? 21.562 -8.605 -23.061 1.00 97.75 114 ALA A N 1
ATOM 881 C CA . ALA A 1 114 ? 22.172 -7.936 -21.915 1.00 97.75 114 ALA A CA 1
ATOM 882 C C . ALA A 1 114 ? 22.831 -6.613 -22.339 1.00 97.75 114 ALA A C 1
ATOM 884 O O . ALA A 1 114 ? 23.595 -6.568 -23.309 1.00 97.75 114 ALA A O 1
ATOM 885 N N . ALA A 1 115 ? 22.586 -5.544 -21.583 1.00 96.56 115 ALA A N 1
ATOM 886 C CA . ALA A 1 115 ? 23.206 -4.251 -21.818 1.00 96.56 115 ALA A CA 1
ATOM 887 C C . ALA A 1 115 ? 24.731 -4.349 -21.683 1.00 96.56 115 ALA A C 1
ATOM 889 O O . ALA A 1 115 ? 25.259 -4.763 -20.645 1.00 96.56 115 ALA A O 1
ATOM 890 N N . THR A 1 116 ? 25.443 -3.936 -22.733 1.00 95.50 116 THR A N 1
ATOM 891 C CA . THR A 1 116 ? 26.914 -3.884 -22.757 1.00 95.50 116 THR A CA 1
ATOM 892 C C . THR A 1 116 ? 27.465 -2.524 -22.339 1.00 95.50 116 THR A C 1
ATOM 894 O O . THR A 1 116 ? 28.640 -2.418 -21.996 1.00 95.50 116 THR A O 1
ATOM 897 N N . ASP A 1 117 ? 26.641 -1.476 -22.391 1.00 95.06 117 ASP A N 1
ATOM 898 C CA . ASP A 1 117 ? 27.022 -0.128 -21.975 1.00 95.06 117 ASP A CA 1
ATOM 899 C C . ASP A 1 117 ? 27.065 -0.039 -20.443 1.00 95.06 117 ASP A C 1
ATOM 901 O O . ASP A 1 117 ? 26.048 -0.205 -19.770 1.00 95.06 117 ASP A O 1
ATOM 905 N N . SER A 1 118 ? 28.246 0.226 -19.878 1.00 97.19 118 SER A N 1
ATOM 906 C CA . SER A 1 118 ? 28.438 0.268 -18.424 1.00 97.19 118 SER A CA 1
ATOM 907 C C . SER A 1 118 ? 27.640 1.376 -17.738 1.00 97.19 118 SER A C 1
ATOM 909 O O . SER A 1 118 ? 27.236 1.202 -16.594 1.00 97.19 118 SER A O 1
ATOM 911 N N . SER A 1 119 ? 27.407 2.503 -18.418 1.00 96.00 119 SER A N 1
ATOM 912 C CA . SER A 1 119 ? 26.647 3.618 -17.850 1.00 96.00 119 SER A CA 1
ATOM 913 C C . SER A 1 119 ? 25.157 3.291 -17.759 1.00 96.00 119 SER A C 1
ATOM 915 O O . SER A 1 119 ? 24.527 3.590 -16.747 1.00 96.00 119 SER A O 1
ATOM 917 N N . LEU A 1 120 ? 24.607 2.602 -18.765 1.00 95.38 120 LEU A N 1
ATOM 918 C CA . LEU A 1 120 ? 23.227 2.118 -18.733 1.00 95.38 120 LEU A CA 1
ATOM 919 C C . LEU A 1 120 ? 23.030 1.099 -17.608 1.00 95.38 120 LEU A C 1
ATOM 921 O O . LEU A 1 120 ? 22.077 1.212 -16.840 1.00 95.38 120 LEU A O 1
ATOM 925 N N . ARG A 1 121 ? 23.952 0.137 -17.479 1.00 97.81 121 ARG A N 1
ATOM 926 C CA . ARG A 1 121 ? 23.910 -0.864 -16.404 1.00 97.81 121 ARG A CA 1
ATOM 927 C C . ARG A 1 121 ? 23.916 -0.217 -15.024 1.00 97.81 121 ARG A C 1
ATOM 929 O O . ARG A 1 121 ? 23.071 -0.552 -14.208 1.00 97.81 121 ARG A O 1
ATOM 936 N N . GLU A 1 122 ? 24.803 0.753 -14.795 1.00 98.00 122 GLU A N 1
ATOM 937 C CA . GLU A 1 122 ? 24.885 1.470 -13.517 1.00 98.00 122 GLU A CA 1
ATOM 938 C C . GLU A 1 122 ? 23.570 2.197 -13.178 1.00 98.00 122 GLU A C 1
ATOM 940 O O . GLU A 1 122 ? 23.151 2.229 -12.020 1.00 98.00 122 GLU A O 1
ATOM 945 N N . ILE A 1 123 ? 22.895 2.776 -14.179 1.00 98.00 123 ILE A N 1
ATOM 946 C CA . ILE A 1 123 ? 21.590 3.424 -13.985 1.00 98.00 123 ILE A CA 1
ATOM 947 C C . ILE A 1 123 ? 20.532 2.398 -13.565 1.00 98.00 123 ILE A C 1
ATOM 949 O O . ILE A 1 123 ? 19.788 2.664 -12.621 1.00 98.00 123 ILE A O 1
ATOM 953 N N . VAL A 1 124 ? 20.472 1.244 -14.236 1.00 98.06 124 VAL A N 1
ATOM 954 C CA . VAL A 1 124 ? 19.496 0.185 -13.928 1.00 98.06 124 VAL A CA 1
ATOM 955 C C . VAL A 1 124 ? 19.773 -0.440 -12.561 1.00 98.06 124 VAL A C 1
ATOM 957 O O . VAL A 1 124 ? 18.853 -0.538 -11.760 1.00 98.06 124 VAL A O 1
ATOM 960 N N . GLU A 1 125 ? 21.030 -0.754 -12.239 1.00 98.56 125 GLU A N 1
ATOM 961 C CA . GLU A 1 125 ? 21.439 -1.260 -10.917 1.00 98.56 125 GLU A CA 1
ATOM 962 C C . GLU A 1 125 ? 21.066 -0.283 -9.795 1.00 98.56 125 GLU A C 1
ATOM 964 O O . GLU A 1 125 ? 20.620 -0.679 -8.718 1.00 98.56 125 GLU A O 1
ATOM 969 N N . ARG A 1 126 ? 21.218 1.023 -10.039 1.00 98.38 126 ARG A N 1
ATOM 970 C CA . ARG A 1 126 ? 20.812 2.046 -9.074 1.00 98.38 126 ARG A CA 1
ATOM 971 C C . ARG A 1 126 ? 19.296 2.129 -8.936 1.00 98.38 126 ARG A C 1
ATOM 973 O O . ARG A 1 126 ? 18.817 2.266 -7.816 1.00 98.38 126 ARG A O 1
ATOM 980 N N . ALA A 1 127 ? 18.558 2.079 -10.043 1.00 98.12 127 ALA A N 1
ATOM 981 C CA . ALA A 1 127 ? 17.098 2.095 -10.021 1.00 98.12 127 ALA A CA 1
ATOM 982 C C . ALA A 1 127 ? 16.541 0.879 -9.268 1.00 98.12 127 ALA A C 1
ATOM 984 O O . ALA A 1 127 ? 15.696 1.054 -8.396 1.00 98.12 127 ALA A O 1
ATOM 985 N N . ASP A 1 128 ? 17.077 -0.311 -9.542 1.00 98.56 128 ASP A N 1
ATOM 986 C CA . ASP A 1 128 ? 16.754 -1.552 -8.839 1.00 98.56 128 ASP A CA 1
ATOM 987 C C . ASP A 1 128 ? 17.057 -1.461 -7.338 1.00 98.56 128 ASP A C 1
ATOM 989 O O . ASP A 1 128 ? 16.196 -1.699 -6.492 1.00 98.56 128 ASP A O 1
ATOM 993 N N . SER A 1 129 ? 18.249 -0.983 -6.983 1.00 98.50 129 SER A N 1
ATOM 994 C CA . SER A 1 129 ? 18.623 -0.774 -5.584 1.00 98.50 129 SER A CA 1
ATOM 995 C C . SER A 1 129 ? 17.692 0.210 -4.866 1.00 98.50 129 SER A C 1
ATOM 997 O O . SER A 1 129 ? 17.238 -0.065 -3.756 1.00 98.50 129 SER A O 1
ATOM 999 N N . GLU A 1 130 ? 17.360 1.351 -5.476 1.00 98.44 130 GLU A N 1
ATOM 1000 C CA . GLU A 1 130 ? 16.432 2.332 -4.896 1.00 98.44 130 GLU A CA 1
ATOM 1001 C C . GLU A 1 130 ? 15.008 1.759 -4.757 1.00 98.44 130 GLU A C 1
ATOM 1003 O O . GLU A 1 130 ? 14.360 1.966 -3.723 1.00 98.44 130 GLU A O 1
ATOM 1008 N N . HIS A 1 131 ? 14.546 0.993 -5.751 1.00 98.25 131 HIS A N 1
ATOM 1009 C CA . HIS A 1 131 ? 13.265 0.289 -5.723 1.00 98.25 131 HIS A CA 1
ATOM 1010 C C . HIS A 1 131 ? 13.198 -0.700 -4.546 1.00 98.25 131 HIS A C 1
ATOM 1012 O O . HIS A 1 131 ? 12.313 -0.609 -3.690 1.00 98.25 131 HIS A O 1
ATOM 1018 N N . ASN A 1 132 ? 14.199 -1.570 -4.428 1.00 98.31 132 ASN A N 1
ATOM 1019 C CA . ASN A 1 132 ? 14.226 -2.659 -3.452 1.00 98.31 132 ASN A CA 1
ATOM 1020 C C . ASN A 1 132 ? 14.518 -2.182 -2.023 1.00 98.31 132 ASN A C 1
ATOM 1022 O O . ASN A 1 132 ? 13.956 -2.693 -1.054 1.00 98.31 132 ASN A O 1
ATOM 1026 N N . THR A 1 133 ? 15.398 -1.191 -1.860 1.00 98.50 133 THR A N 1
ATOM 1027 C CA . THR A 1 133 ? 15.880 -0.780 -0.528 1.00 98.50 133 THR A CA 1
ATOM 1028 C C . THR A 1 133 ? 15.114 0.385 0.084 1.00 98.50 133 THR A C 1
ATOM 1030 O O . THR A 1 133 ? 15.156 0.552 1.305 1.00 98.50 133 THR A O 1
ATOM 1033 N N . LYS A 1 134 ? 14.419 1.198 -0.722 1.00 98.31 134 LYS A N 1
ATOM 1034 C CA . LYS A 1 134 ? 13.684 2.370 -0.220 1.00 98.31 134 LYS A CA 1
ATOM 1035 C C . LYS A 1 134 ? 12.214 2.344 -0.593 1.00 98.31 134 LYS A C 1
ATOM 1037 O O . LYS A 1 134 ? 11.376 2.518 0.289 1.00 98.31 134 LYS A O 1
ATOM 1042 N N . PHE A 1 135 ? 11.903 2.124 -1.866 1.00 97.88 135 PHE A N 1
ATOM 1043 C CA . PHE A 1 135 ? 10.534 2.235 -2.358 1.00 97.88 135 PHE A CA 1
ATOM 1044 C C . PHE A 1 135 ? 9.628 1.123 -1.810 1.00 97.88 135 PHE A C 1
ATOM 1046 O O . PHE A 1 135 ? 8.667 1.426 -1.103 1.00 97.88 135 PHE A O 1
ATOM 1053 N N . GLN A 1 136 ? 9.976 -0.152 -2.013 1.00 98.25 136 GLN A N 1
ATOM 1054 C CA . GLN A 1 136 ? 9.186 -1.277 -1.495 1.00 98.25 136 GLN A CA 1
ATOM 1055 C C . GLN A 1 136 ? 9.014 -1.250 0.039 1.00 98.25 136 GLN A C 1
ATOM 1057 O O . GLN A 1 136 ? 7.888 -1.421 0.517 1.00 98.25 136 GLN A O 1
ATOM 1062 N N . PRO A 1 137 ? 10.056 -0.979 0.858 1.00 98.56 137 PRO A N 1
ATOM 1063 C CA . PRO A 1 137 ? 9.877 -0.832 2.303 1.00 98.56 137 PRO A CA 1
ATOM 1064 C C . PRO A 1 137 ? 8.917 0.295 2.703 1.00 98.56 137 PRO A C 1
ATOM 1066 O O . PRO A 1 137 ? 8.201 0.162 3.702 1.00 98.56 137 PRO A O 1
ATOM 1069 N N . ALA A 1 138 ? 8.869 1.393 1.942 1.00 98.19 138 ALA A N 1
ATOM 1070 C CA . ALA A 1 138 ? 7.925 2.474 2.200 1.00 98.19 138 ALA A CA 1
ATOM 1071 C C . ALA A 1 138 ? 6.476 2.020 1.951 1.00 98.19 138 ALA A C 1
ATOM 1073 O O . ALA A 1 138 ? 5.625 2.230 2.815 1.00 98.19 138 ALA A O 1
ATOM 1074 N N . ILE A 1 139 ? 6.205 1.321 0.843 1.00 98.12 139 ILE A N 1
ATOM 1075 C CA . ILE A 1 139 ? 4.872 0.760 0.543 1.00 98.12 139 ILE A CA 1
ATOM 1076 C C . ILE A 1 139 ? 4.477 -0.279 1.603 1.00 98.12 139 ILE A C 1
ATOM 1078 O O . ILE A 1 139 ? 3.383 -0.216 2.162 1.00 98.12 139 ILE A O 1
ATOM 1082 N N . ARG A 1 140 ? 5.397 -1.173 1.987 1.00 98.56 140 ARG A N 1
ATOM 1083 C CA . ARG A 1 140 ? 5.186 -2.126 3.091 1.00 98.56 140 ARG A CA 1
ATOM 1084 C C . ARG A 1 140 ? 4.839 -1.435 4.408 1.00 98.56 140 ARG A C 1
ATOM 1086 O O . ARG A 1 140 ? 4.032 -1.950 5.183 1.00 98.56 140 ARG A O 1
ATOM 1093 N N . SER A 1 141 ? 5.437 -0.275 4.674 1.00 98.00 141 SER A N 1
ATOM 1094 C CA . SER A 1 141 ? 5.103 0.518 5.859 1.00 98.00 141 SER A CA 1
ATOM 1095 C C . SER A 1 141 ? 3.671 1.046 5.783 1.00 98.00 141 SER A C 1
ATOM 1097 O O . SER A 1 141 ? 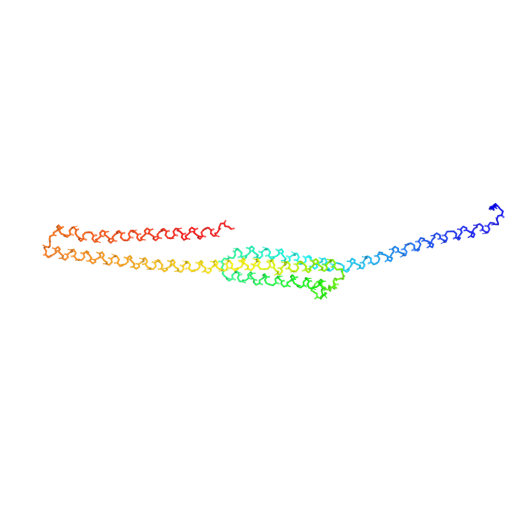2.965 0.977 6.785 1.00 98.00 141 SER A O 1
ATOM 1099 N N . VAL A 1 142 ? 3.212 1.497 4.607 1.00 97.75 142 VAL A N 1
ATOM 1100 C CA . VAL A 1 142 ? 1.807 1.889 4.389 1.00 97.75 142 VAL A CA 1
ATOM 1101 C C . VAL A 1 142 ? 0.875 0.707 4.658 1.00 97.75 142 VAL A C 1
ATOM 1103 O O . VAL A 1 142 ? -0.019 0.835 5.488 1.00 97.75 142 VAL A O 1
ATOM 1106 N N . TYR A 1 143 ? 1.132 -0.459 4.055 1.00 98.38 143 TYR A N 1
ATOM 1107 C CA . TYR A 1 143 ? 0.345 -1.675 4.295 1.00 98.38 143 TYR A CA 1
ATOM 1108 C C . TYR A 1 143 ? 0.273 -2.039 5.784 1.00 98.38 143 TYR A C 1
ATOM 1110 O O . TYR A 1 143 ? -0.809 -2.270 6.320 1.00 98.38 143 TYR A O 1
ATOM 1118 N N . THR A 1 144 ? 1.420 -2.045 6.471 1.00 98.19 144 THR A N 1
ATOM 1119 C CA . THR A 1 144 ? 1.500 -2.394 7.898 1.00 98.19 144 THR A CA 1
ATOM 1120 C C . THR A 1 144 ? 0.674 -1.427 8.744 1.00 98.19 144 THR A C 1
ATOM 1122 O O . THR A 1 144 ? -0.094 -1.862 9.598 1.00 98.19 144 THR A O 1
ATOM 1125 N N . LEU A 1 145 ? 0.785 -0.121 8.482 1.00 97.31 145 LEU A N 1
ATOM 1126 C CA . LEU A 1 145 ? 0.023 0.900 9.200 1.00 97.31 145 LEU A CA 1
ATOM 1127 C C . LEU A 1 145 ? -1.484 0.781 8.944 1.00 97.31 145 LEU A C 1
ATOM 1129 O O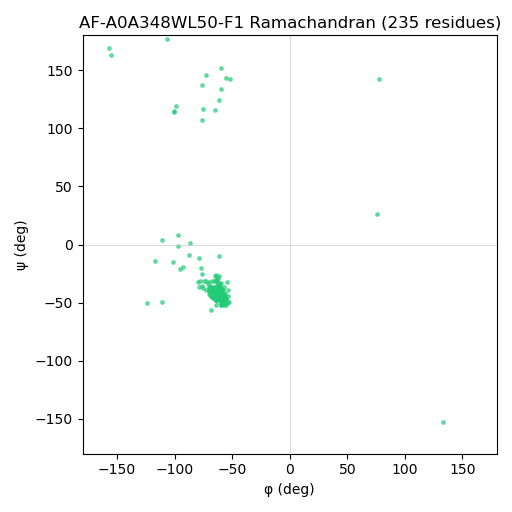 . LEU A 1 145 ? -2.258 0.890 9.896 1.00 97.31 145 LEU A O 1
ATOM 1133 N N . THR A 1 146 ? -1.910 0.526 7.703 1.00 96.00 146 THR A N 1
ATOM 1134 C CA . THR A 1 146 ? -3.332 0.320 7.391 1.00 96.00 146 THR A CA 1
ATOM 1135 C C . THR A 1 146 ? -3.868 -0.964 8.031 1.00 96.00 146 THR A C 1
ATOM 1137 O O . THR A 1 146 ? -4.959 -0.971 8.602 1.00 96.00 146 THR A O 1
ATOM 1140 N N . ASN A 1 147 ? -3.095 -2.050 8.013 1.00 97.88 147 ASN A N 1
ATOM 1141 C CA . ASN A 1 147 ? -3.475 -3.298 8.671 1.00 97.88 147 ASN A CA 1
ATOM 1142 C C . ASN A 1 147 ? -3.622 -3.114 10.192 1.00 97.88 147 ASN A C 1
ATOM 1144 O O . ASN A 1 147 ? -4.630 -3.509 10.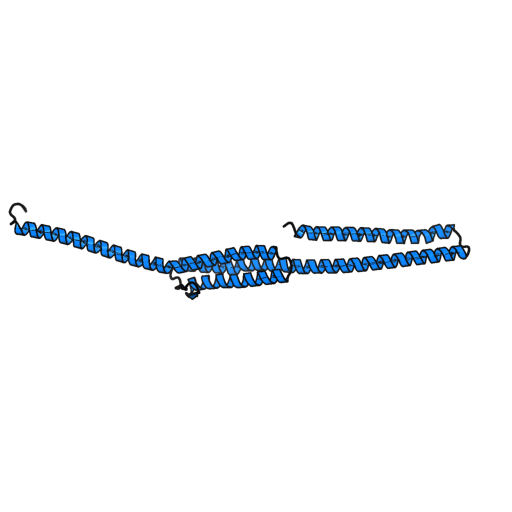780 1.00 97.88 147 ASN A O 1
ATOM 1148 N N . ASP A 1 148 ? -2.648 -2.457 10.825 1.00 96.69 148 ASP A N 1
ATOM 1149 C CA . ASP A 1 148 ? -2.696 -2.123 12.250 1.00 96.69 148 ASP A CA 1
ATOM 1150 C C . ASP A 1 148 ? -3.894 -1.228 12.585 1.00 96.69 148 ASP A C 1
ATOM 1152 O O . ASP A 1 148 ? -4.515 -1.397 13.638 1.00 96.69 148 ASP A O 1
ATOM 1156 N N . PHE A 1 149 ? -4.240 -0.290 11.698 1.00 94.25 149 PHE A N 1
ATOM 1157 C CA . PHE A 1 149 ? -5.435 0.535 11.836 1.00 94.25 149 PHE A CA 1
ATOM 1158 C C . PHE A 1 149 ? -6.703 -0.325 11.887 1.00 94.25 149 PHE A C 1
ATOM 1160 O O . PHE A 1 149 ? -7.486 -0.162 12.824 1.00 94.25 149 PHE A O 1
ATOM 1167 N N . PHE A 1 150 ? -6.883 -1.283 10.971 1.00 94.88 150 PHE A N 1
ATOM 1168 C CA . PHE A 1 150 ? -8.049 -2.174 10.996 1.00 94.88 150 PHE A CA 1
ATOM 1169 C C . PHE A 1 150 ? -8.130 -3.016 12.267 1.00 94.88 150 PHE A C 1
ATOM 1171 O O . PHE A 1 150 ? -9.199 -3.110 12.870 1.00 94.88 150 PHE A O 1
ATOM 1178 N N . ILE A 1 151 ? -7.006 -3.588 12.709 1.00 95.81 151 ILE A N 1
ATOM 1179 C CA . ILE A 1 151 ? -6.955 -4.388 13.940 1.00 95.81 151 ILE A CA 1
ATOM 1180 C C . ILE A 1 151 ? -7.359 -3.535 15.147 1.00 95.81 151 ILE A C 1
ATOM 1182 O O . ILE A 1 151 ? -8.178 -3.951 15.965 1.00 95.81 151 ILE A O 1
ATOM 1186 N N . ARG A 1 152 ? -6.806 -2.324 15.264 1.00 92.81 152 ARG A N 1
ATOM 1187 C CA . ARG A 1 152 ? -7.122 -1.412 16.374 1.00 92.81 152 ARG A CA 1
ATOM 1188 C C . ARG A 1 152 ? -8.559 -0.911 16.315 1.00 92.81 152 ARG A C 1
ATOM 1190 O O . ARG A 1 152 ? -9.178 -0.750 17.362 1.00 92.81 152 ARG A O 1
ATOM 1197 N N . HIS A 1 153 ? -9.085 -0.671 15.119 1.00 90.75 153 HIS A N 1
ATOM 1198 C CA . HIS A 1 153 ? -10.473 -0.275 14.921 1.00 90.75 153 HIS A CA 1
ATOM 1199 C C . HIS A 1 153 ? -11.438 -1.384 15.367 1.00 90.75 153 HIS A C 1
ATOM 1201 O O . HIS A 1 153 ? -12.383 -1.110 16.105 1.00 90.75 153 HIS A O 1
ATOM 1207 N N . ASP A 1 154 ? -11.170 -2.642 15.006 1.00 93.75 154 ASP A N 1
ATOM 1208 C CA . ASP A 1 154 ? -11.955 -3.783 15.490 1.00 93.75 154 ASP A CA 1
ATOM 1209 C C . ASP A 1 154 ? -11.869 -3.925 17.018 1.00 93.75 154 ASP A C 1
ATOM 1211 O O . ASP A 1 154 ? -12.895 -3.991 17.693 1.00 93.75 154 ASP A O 1
ATOM 1215 N N . GLN A 1 155 ? -10.665 -3.845 17.595 1.00 94.06 155 GLN A N 1
ATOM 1216 C CA . GLN A 1 155 ? -10.479 -3.864 19.052 1.00 94.06 155 GLN A CA 1
ATOM 1217 C C . GLN A 1 155 ? -11.258 -2.748 19.762 1.00 94.06 155 GLN A C 1
ATOM 1219 O O . GLN A 1 155 ? -11.859 -2.991 20.810 1.00 94.06 155 GLN A O 1
ATOM 1224 N N . ALA A 1 156 ? -11.265 -1.535 19.204 1.00 91.12 156 ALA A N 1
ATOM 1225 C CA . ALA A 1 156 ? -12.028 -0.414 19.742 1.00 91.12 156 ALA A CA 1
ATOM 1226 C C . ALA A 1 156 ? -13.541 -0.680 19.690 1.00 91.12 156 ALA A C 1
ATOM 1228 O O . ALA A 1 156 ? -14.236 -0.416 20.671 1.00 91.12 156 ALA A O 1
ATOM 1229 N N . ASN A 1 157 ? -14.044 -1.265 18.599 1.00 91.94 157 ASN A N 1
ATOM 1230 C CA . ASN A 1 157 ? -15.449 -1.661 18.487 1.00 91.94 157 ASN A CA 1
ATOM 1231 C C . ASN A 1 157 ? -15.823 -2.742 19.508 1.00 91.94 157 ASN A C 1
ATOM 1233 O O . ASN A 1 157 ? -16.840 -2.613 20.186 1.00 91.94 157 ASN A O 1
ATOM 1237 N N . GLN A 1 158 ? -14.987 -3.768 19.685 1.00 95.69 158 GLN A N 1
ATOM 1238 C CA . GLN A 1 158 ? -15.217 -4.803 20.700 1.00 95.69 158 GLN A CA 1
ATOM 1239 C C . GLN A 1 158 ? -15.212 -4.220 22.121 1.00 95.69 158 GLN A C 1
ATOM 1241 O O . GLN A 1 158 ? -16.059 -4.570 22.943 1.00 95.69 158 GLN A O 1
ATOM 1246 N N . ALA A 1 159 ? -14.293 -3.296 22.415 1.00 94.12 159 ALA A N 1
ATOM 1247 C CA . ALA A 1 159 ? -14.247 -2.610 23.704 1.00 94.12 159 ALA A CA 1
ATOM 1248 C C . ALA A 1 159 ? -15.500 -1.753 23.953 1.00 94.12 159 ALA A C 1
ATOM 1250 O O . ALA A 1 159 ? -16.001 -1.715 25.076 1.00 94.12 159 ALA A O 1
ATOM 1251 N N . MET A 1 160 ? -16.031 -1.103 22.914 1.00 92.94 160 MET A N 1
ATOM 1252 C CA . MET A 1 160 ? -17.269 -0.326 22.987 1.00 92.94 160 MET A CA 1
ATOM 1253 C C . MET A 1 160 ? -18.486 -1.218 23.259 1.00 92.94 160 MET A C 1
ATOM 1255 O O . MET A 1 160 ? -19.246 -0.915 24.171 1.00 92.94 160 MET A O 1
ATOM 1259 N N . LEU A 1 161 ? -18.608 -2.366 22.583 1.00 94.94 161 LEU A N 1
ATOM 1260 C CA . LEU A 1 161 ? -19.660 -3.352 22.872 1.00 94.94 161 LEU A CA 1
ATOM 1261 C C . LEU A 1 161 ? -19.576 -3.883 24.312 1.00 94.94 161 LEU A C 1
ATOM 1263 O O . LEU A 1 161 ? -20.588 -4.012 25.000 1.00 94.94 161 LEU A O 1
ATOM 1267 N N . ALA A 1 162 ? -18.365 -4.169 24.799 1.00 95.81 162 ALA A N 1
ATOM 1268 C CA . ALA A 1 162 ? -18.163 -4.601 26.180 1.00 95.81 162 ALA A CA 1
ATOM 1269 C C . ALA A 1 162 ? -18.540 -3.50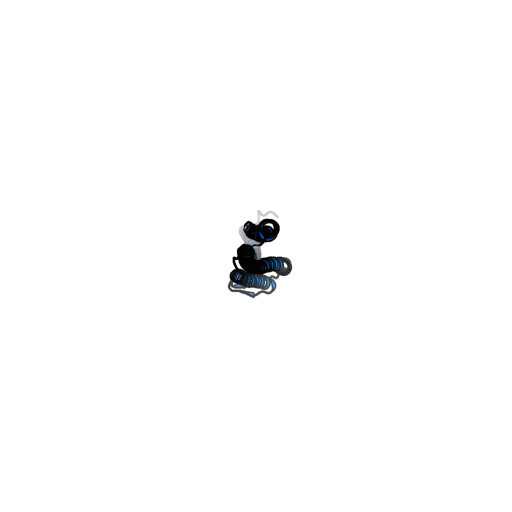4 27.192 1.00 95.81 162 ALA A C 1
ATOM 1271 O O . ALA A 1 162 ? -19.121 -3.799 28.238 1.00 95.81 162 ALA A O 1
ATOM 1272 N N . MET A 1 163 ? -18.235 -2.240 26.882 1.00 94.81 163 MET A N 1
ATOM 1273 C CA . MET A 1 163 ? -18.636 -1.092 2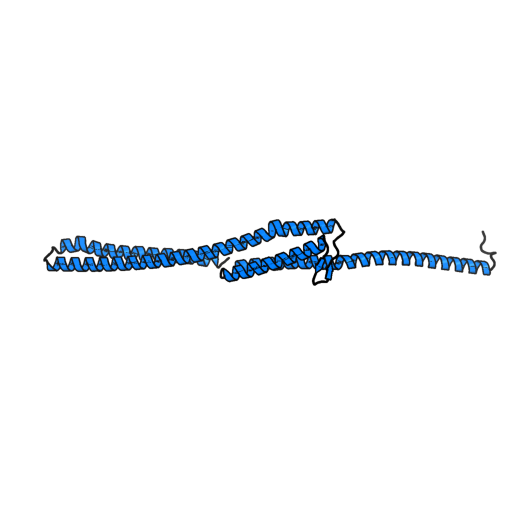7.693 1.00 94.81 163 MET A CA 1
ATOM 1274 C C . MET A 1 163 ? -20.160 -0.925 27.723 1.00 94.81 163 MET A C 1
ATOM 1276 O O . MET A 1 163 ? -20.706 -0.698 28.800 1.00 94.81 163 MET A O 1
ATOM 1280 N N . GLU A 1 164 ? -20.844 -1.048 26.583 1.00 94.69 164 GLU A N 1
ATOM 1281 C CA . GLU A 1 164 ? -22.311 -0.998 26.502 1.00 94.69 164 GLU A CA 1
ATOM 1282 C C . GLU A 1 164 ? -22.950 -2.102 27.352 1.00 94.69 164 GLU A C 1
ATOM 1284 O O . GLU A 1 164 ? -23.817 -1.822 28.176 1.00 94.69 164 GLU A O 1
ATOM 1289 N N . ALA A 1 165 ? -22.447 -3.335 27.262 1.00 96.44 165 ALA A N 1
ATOM 1290 C CA . ALA A 1 165 ? -22.933 -4.432 28.095 1.00 96.44 165 ALA A CA 1
ATOM 1291 C C . ALA A 1 165 ? -22.723 -4.171 29.600 1.00 96.44 165 ALA A C 1
ATOM 1293 O O . ALA A 1 165 ? -23.599 -4.460 30.415 1.00 96.44 165 ALA A O 1
ATOM 1294 N N . ALA A 1 166 ? -21.573 -3.609 29.990 1.00 95.69 166 ALA A N 1
ATOM 1295 C CA . ALA A 1 166 ? -21.309 -3.239 31.381 1.00 95.69 166 ALA A CA 1
ATOM 1296 C C . ALA A 1 166 ? -22.206 -2.081 31.854 1.00 95.69 166 ALA A C 1
ATOM 1298 O O . ALA A 1 166 ? -22.656 -2.076 32.999 1.00 95.69 166 ALA A O 1
ATOM 1299 N N . TYR A 1 167 ? -22.483 -1.111 30.979 1.00 95.50 167 TYR A N 1
ATOM 1300 C CA . TYR A 1 167 ? -23.435 -0.034 31.233 1.00 95.50 167 TYR A CA 1
ATOM 1301 C C . TYR A 1 167 ? -24.825 -0.598 31.535 1.00 95.50 167 TYR A C 1
ATOM 1303 O O . TYR A 1 167 ? -25.389 -0.276 32.581 1.00 95.50 167 TYR A O 1
ATOM 1311 N N . ASP A 1 168 ? -25.333 -1.480 30.672 1.00 96.06 168 ASP A N 1
ATOM 1312 C CA . ASP A 1 168 ? -26.653 -2.097 30.826 1.00 96.06 168 ASP A CA 1
ATOM 1313 C C . ASP A 1 168 ? -26.759 -2.868 32.149 1.00 96.06 168 ASP A C 1
ATOM 1315 O O . ASP A 1 168 ? -27.738 -2.716 32.880 1.00 96.06 168 ASP A O 1
ATOM 1319 N N . GLN A 1 169 ? -25.708 -3.607 32.523 1.00 97.44 169 GLN A N 1
ATOM 1320 C CA . GLN A 1 169 ? -25.638 -4.295 33.817 1.00 97.44 169 GLN A CA 1
ATOM 1321 C C . GLN A 1 169 ? -25.694 -3.328 35.005 1.00 97.44 169 GLN A C 1
ATOM 1323 O O . GLN A 1 169 ? -26.362 -3.608 36.000 1.00 97.44 169 GLN A O 1
ATOM 1328 N N . ILE A 1 170 ? -24.998 -2.188 34.939 1.00 94.94 170 ILE A N 1
ATOM 1329 C CA . ILE A 1 170 ? -25.045 -1.205 36.028 1.00 94.94 170 ILE A CA 1
ATOM 1330 C C . ILE A 1 170 ? -26.434 -0.568 36.115 1.00 94.94 170 ILE A C 1
ATOM 1332 O O . ILE A 1 170 ? -26.947 -0.409 37.223 1.00 94.94 170 ILE A O 1
ATOM 1336 N N . ILE A 1 171 ? -27.063 -0.245 34.981 1.00 95.38 171 ILE A N 1
ATOM 1337 C CA . ILE A 1 171 ? -28.437 0.266 34.965 1.00 95.38 171 ILE A CA 1
ATOM 1338 C C . ILE A 1 171 ? -29.383 -0.744 35.621 1.00 95.38 171 ILE A C 1
ATOM 1340 O O . ILE A 1 171 ? -30.063 -0.379 36.580 1.00 95.38 171 ILE A O 1
ATOM 1344 N N . GLU A 1 172 ? -29.340 -2.015 35.221 1.00 96.62 172 GLU A N 1
ATOM 1345 C CA . GLU A 1 172 ? -30.151 -3.080 35.825 1.00 96.62 172 GLU A CA 1
ATOM 1346 C C . GLU A 1 172 ? -29.921 -3.190 37.346 1.00 96.62 172 GLU A C 1
ATOM 1348 O O . GLU A 1 172 ? -30.871 -3.222 38.131 1.00 96.62 172 GLU A O 1
ATOM 1353 N N . LEU A 1 173 ? -28.662 -3.176 37.800 1.00 95.88 173 LEU A N 1
ATOM 1354 C CA . LEU A 1 173 ? -28.329 -3.212 39.228 1.00 95.88 173 LEU A CA 1
ATOM 1355 C C . LEU A 1 173 ? -28.871 -1.993 39.988 1.00 95.88 173 LEU A C 1
ATOM 1357 O O . LEU A 1 173 ? -29.370 -2.141 41.104 1.00 95.88 173 LEU A O 1
ATOM 1361 N N . THR A 1 174 ? -28.797 -0.793 39.407 1.00 94.38 174 THR A N 1
ATOM 1362 C CA . THR A 1 174 ? -29.328 0.430 40.035 1.00 94.38 174 THR A CA 1
ATOM 1363 C C . THR A 1 174 ? -30.855 0.464 40.075 1.00 94.38 174 THR A C 1
ATOM 1365 O O . THR A 1 174 ? -31.424 0.968 41.044 1.00 94.38 174 THR A O 1
ATOM 1368 N N . GLU A 1 175 ? -31.531 -0.100 39.072 1.00 93.88 175 GLU A N 1
ATOM 1369 C CA . GLU A 1 175 ? -32.987 -0.266 39.058 1.00 93.88 175 GLU A CA 1
ATOM 1370 C C . GLU A 1 175 ? -33.447 -1.274 40.112 1.00 93.88 175 GLU A C 1
ATOM 1372 O O . GLU A 1 175 ? -34.371 -0.986 40.878 1.00 93.88 175 GLU A O 1
ATOM 1377 N N . ASN A 1 176 ? -32.755 -2.411 40.215 1.00 95.75 176 ASN A N 1
ATOM 1378 C CA . ASN A 1 176 ? -32.989 -3.398 41.266 1.00 95.75 176 ASN A CA 1
ATOM 1379 C C . ASN A 1 176 ? -32.764 -2.786 42.656 1.00 95.75 176 ASN A C 1
ATOM 1381 O O . ASN A 1 176 ? -33.625 -2.904 43.526 1.00 95.75 176 ASN A O 1
ATOM 1385 N N . PHE A 1 177 ? -31.670 -2.044 42.847 1.00 94.25 177 PHE A N 1
ATOM 1386 C CA . PHE A 1 177 ? -31.404 -1.323 44.092 1.00 94.25 177 PHE A CA 1
ATOM 1387 C C . PHE A 1 177 ? -32.503 -0.300 44.423 1.00 94.25 177 PHE A C 1
ATOM 1389 O O . PHE A 1 177 ? -32.977 -0.247 45.556 1.00 94.25 177 PHE A O 1
ATOM 1396 N N . GLU A 1 178 ? -32.955 0.495 43.449 1.00 93.19 178 GLU A N 1
ATOM 1397 C CA . GLU A 1 178 ? -34.052 1.452 43.645 1.00 93.19 178 GLU A CA 1
ATOM 1398 C C . GLU A 1 178 ? -35.363 0.745 44.034 1.00 93.19 178 GLU A C 1
ATOM 1400 O O . GLU A 1 178 ? -36.091 1.219 44.912 1.00 93.19 178 GLU A O 1
ATOM 1405 N N . SER A 1 179 ? -35.656 -0.403 43.415 1.00 95.62 179 SER A N 1
AT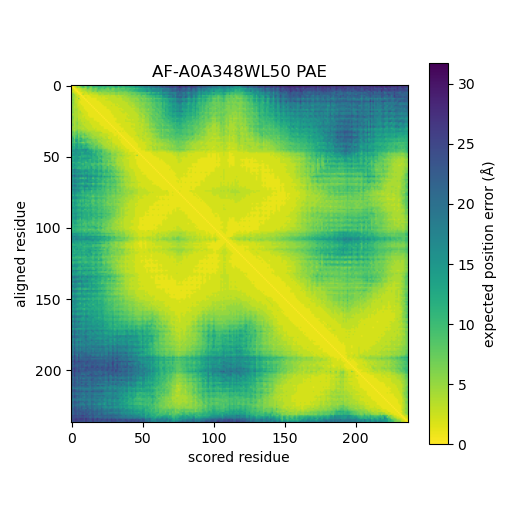OM 1406 C CA . SER A 1 179 ? -36.800 -1.255 43.758 1.00 95.62 179 SER A CA 1
ATOM 1407 C C . SER A 1 179 ? -36.718 -1.763 45.203 1.00 95.62 179 SER A C 1
ATOM 1409 O O . SER A 1 179 ? -37.680 -1.623 45.966 1.00 95.62 179 SER A O 1
ATOM 1411 N N . ASP A 1 180 ? -35.551 -2.258 45.620 1.00 95.56 180 ASP A N 1
ATOM 1412 C CA . ASP A 1 180 ? -35.303 -2.737 46.983 1.00 95.56 180 ASP A CA 1
ATOM 1413 C C . ASP A 1 180 ? -35.425 -1.614 48.022 1.00 95.56 180 ASP A C 1
ATOM 1415 O O . ASP A 1 180 ? -36.042 -1.800 49.077 1.00 95.56 180 ASP A O 1
ATOM 1419 N N . VAL A 1 181 ? -34.909 -0.417 47.718 1.00 92.62 181 VAL A N 1
ATOM 1420 C CA . VAL A 1 181 ? -35.062 0.775 48.569 1.00 92.62 181 VAL A CA 1
ATOM 1421 C C . VAL A 1 181 ? -36.540 1.145 48.717 1.00 92.62 181 VAL A C 1
ATOM 1423 O O . VAL A 1 181 ? -37.002 1.363 49.839 1.00 92.62 181 VAL A O 1
ATOM 1426 N N . LYS A 1 182 ? -37.321 1.151 47.626 1.00 93.94 182 LYS A N 1
ATOM 1427 C CA . LYS A 1 182 ? -38.775 1.403 47.676 1.00 93.94 182 LYS A CA 1
ATOM 1428 C C . LYS A 1 182 ? -39.503 0.360 48.523 1.00 93.94 182 LYS A C 1
ATOM 1430 O O . LYS A 1 182 ? -40.338 0.718 49.356 1.00 93.94 182 LYS A O 1
ATOM 1435 N N . ALA A 1 183 ? -39.181 -0.921 48.347 1.00 95.50 183 ALA A N 1
ATOM 1436 C CA . ALA A 1 183 ? -39.758 -2.003 49.140 1.00 95.50 183 ALA A CA 1
ATOM 1437 C C . ALA A 1 183 ? -39.433 -1.843 50.636 1.00 95.50 183 ALA A C 1
ATOM 1439 O O . ALA A 1 183 ? -40.310 -2.002 51.490 1.00 95.50 183 ALA A O 1
ATOM 1440 N N . TYR A 1 184 ? -38.195 -1.463 50.957 1.00 94.31 184 TYR A N 1
ATOM 1441 C CA . TYR A 1 184 ? -37.759 -1.195 52.323 1.00 94.31 184 TYR A CA 1
ATOM 1442 C C . TYR A 1 184 ? -38.485 0.007 52.950 1.00 94.31 184 TYR A C 1
ATOM 1444 O O . TYR A 1 184 ? -38.988 -0.113 54.069 1.00 94.31 184 TYR A O 1
ATOM 1452 N N . ILE A 1 185 ? -38.612 1.128 52.230 1.00 92.25 185 ILE A N 1
ATOM 1453 C CA . ILE A 1 185 ? -39.378 2.308 52.672 1.00 92.25 185 ILE A CA 1
ATOM 1454 C C . ILE A 1 185 ? -40.824 1.917 52.989 1.00 92.25 185 ILE A C 1
ATOM 1456 O O . ILE A 1 185 ? -41.315 2.194 54.084 1.00 92.25 185 ILE A O 1
ATOM 1460 N N . ASN A 1 186 ? -41.490 1.212 52.069 1.00 95.12 186 ASN A N 1
ATOM 1461 C CA . ASN A 1 186 ? -42.873 0.766 52.253 1.00 95.12 186 ASN A CA 1
ATOM 1462 C C . ASN A 1 186 ? -43.024 -0.123 53.495 1.00 95.12 186 ASN A C 1
ATOM 1464 O O . ASN A 1 186 ? -43.973 0.032 54.268 1.00 95.12 186 ASN A O 1
ATOM 1468 N N . LYS A 1 187 ? -42.056 -1.017 53.733 1.00 96.06 187 LYS A N 1
ATOM 1469 C CA . LYS A 1 187 ? -42.012 -1.844 54.941 1.00 96.06 187 LYS A CA 1
ATOM 1470 C C . LYS A 1 187 ? -41.881 -0.990 56.205 1.00 96.06 187 LYS A C 1
ATOM 1472 O O . LYS A 1 187 ? -42.641 -1.213 57.144 1.00 96.06 187 LYS A O 1
ATOM 1477 N N . GLN A 1 188 ? -40.983 -0.004 56.237 1.00 94.94 188 GLN A N 1
ATOM 1478 C CA . GLN A 1 188 ? -40.818 0.882 57.398 1.00 94.94 188 GLN A CA 1
ATOM 1479 C C . GLN A 1 188 ? -42.082 1.701 57.690 1.00 94.94 188 GLN A C 1
ATOM 1481 O O . GLN A 1 188 ? -42.493 1.794 58.846 1.00 94.94 188 GLN A O 1
ATOM 1486 N N . ILE A 1 189 ? -42.752 2.213 56.652 1.00 93.69 189 ILE A N 1
ATOM 1487 C CA . ILE A 1 189 ? -44.036 2.917 56.788 1.00 93.69 189 ILE A CA 1
ATOM 1488 C C . ILE A 1 189 ? -45.089 1.990 57.411 1.00 93.69 189 ILE A C 1
ATOM 1490 O O . ILE A 1 189 ? -45.764 2.375 58.364 1.00 93.69 189 ILE A O 1
ATOM 1494 N N . SER A 1 190 ? -45.199 0.747 56.927 1.00 96.44 190 SER A N 1
ATOM 1495 C CA . SER A 1 190 ? -46.183 -0.218 57.444 1.00 96.44 190 SER A CA 1
ATOM 1496 C C . SER A 1 190 ? -45.962 -0.605 58.912 1.00 96.44 190 SER A C 1
ATOM 1498 O O . SER A 1 190 ? -46.913 -0.949 59.610 1.00 96.44 190 SER A O 1
ATOM 1500 N N . LEU A 1 191 ? -44.718 -0.517 59.394 1.00 96.94 191 LEU A N 1
ATOM 1501 C CA . LEU A 1 191 ? -44.339 -0.800 60.779 1.00 96.94 191 LEU A CA 1
ATOM 1502 C C . LEU A 1 191 ? -44.496 0.417 61.710 1.00 96.94 191 LEU A C 1
ATOM 1504 O O . LEU A 1 191 ? -44.181 0.313 62.893 1.00 96.94 191 LEU A O 1
ATOM 1508 N N . GLY A 1 192 ? -44.974 1.558 61.201 1.00 96.56 192 GLY A N 1
ATOM 1509 C CA . GLY A 1 192 ? -45.111 2.793 61.976 1.00 96.56 192 GLY A CA 1
ATOM 1510 C C . GLY A 1 192 ? -43.785 3.522 62.213 1.00 96.56 192 GLY A C 1
ATOM 1511 O O . GLY A 1 192 ? -43.646 4.220 63.216 1.00 96.56 192 GLY A O 1
ATOM 1512 N N . GLY A 1 193 ? -42.802 3.341 61.325 1.00 93.94 193 GLY A N 1
ATOM 1513 C CA . GLY A 1 193 ? -41.529 4.059 61.381 1.00 93.94 193 GLY A CA 1
ATOM 1514 C C . GLY A 1 193 ? -41.703 5.580 61.279 1.00 93.94 193 GLY A C 1
ATOM 1515 O O . GLY A 1 193 ? -42.649 6.076 60.666 1.00 93.94 193 GLY A O 1
ATOM 1516 N N . ASP A 1 194 ? -40.776 6.332 61.878 1.00 95.88 194 ASP A N 1
ATOM 1517 C CA . ASP A 1 194 ? -40.788 7.798 61.835 1.00 95.88 194 ASP A CA 1
ATOM 1518 C C . ASP A 1 194 ? -40.569 8.299 60.400 1.00 95.88 194 ASP A C 1
ATOM 1520 O O . ASP A 1 194 ? -39.496 8.126 59.815 1.00 95.88 194 ASP A O 1
ATOM 1524 N N . ALA A 1 195 ? -41.580 8.975 59.852 1.00 92.19 195 ALA A N 1
ATOM 1525 C CA . ALA A 1 195 ? -41.542 9.565 58.520 1.00 92.19 195 ALA A CA 1
ATOM 1526 C C . ALA A 1 195 ? -40.350 10.515 58.326 1.00 92.19 195 ALA A C 1
ATOM 1528 O O . ALA A 1 195 ? -39.808 10.598 57.225 1.00 92.19 195 ALA A O 1
ATOM 1529 N N . LYS A 1 196 ? -39.907 11.211 59.382 1.00 94.31 196 LYS A N 1
ATOM 1530 C CA . LYS A 1 196 ? -38.755 12.112 59.297 1.00 94.31 196 LYS A CA 1
ATOM 1531 C C . LYS A 1 196 ? -37.459 11.343 59.059 1.00 94.31 196 LYS A C 1
ATOM 1533 O O . LYS A 1 196 ? -36.659 11.775 58.233 1.00 94.31 196 LYS A O 1
ATOM 1538 N N . LEU A 1 197 ? -37.262 10.215 59.743 1.00 91.81 197 LEU A N 1
ATOM 1539 C CA . LEU A 1 197 ? -36.096 9.356 59.523 1.00 91.81 197 LEU A CA 1
ATOM 1540 C C . LEU A 1 197 ? -36.118 8.759 58.114 1.00 91.81 197 LEU A C 1
ATOM 1542 O O . LEU A 1 197 ? -35.109 8.859 57.420 1.00 91.81 197 LEU A O 1
ATOM 1546 N N . ILE A 1 198 ? -37.286 8.266 57.681 1.00 90.44 198 ILE A N 1
ATOM 1547 C CA . ILE A 1 198 ? -37.497 7.699 56.339 1.00 90.44 198 ILE A CA 1
ATOM 1548 C C . ILE A 1 198 ? -37.143 8.715 55.238 1.00 90.44 198 ILE A C 1
ATOM 1550 O O . ILE A 1 198 ? -36.449 8.406 54.271 1.00 90.44 198 ILE A O 1
ATOM 1554 N N . LEU A 1 199 ? -37.592 9.963 55.387 1.00 90.12 199 LEU A N 1
ATOM 1555 C CA . LEU A 1 199 ? -37.302 11.024 54.421 1.00 90.12 199 LEU A CA 1
ATOM 1556 C C . LEU A 1 199 ? -35.838 11.470 54.437 1.00 90.12 199 LEU A C 1
ATOM 1558 O O . LEU A 1 199 ? -35.326 11.890 53.405 1.00 90.12 199 LEU A O 1
ATOM 1562 N N . GLN A 1 200 ? -35.165 11.427 55.587 1.00 92.81 200 GLN A N 1
ATOM 1563 C CA . GLN A 1 200 ? -33.789 11.915 55.696 1.00 92.81 200 GLN A CA 1
ATOM 1564 C C . GLN A 1 200 ? -32.755 10.924 55.168 1.00 92.81 200 GLN A C 1
ATOM 1566 O O . GLN A 1 200 ? -31.714 11.352 54.673 1.00 92.81 200 GLN A O 1
ATOM 1571 N N . ARG A 1 201 ? -33.006 9.620 55.290 1.00 92.50 201 ARG A N 1
ATOM 1572 C CA . ARG A 1 201 ? -32.009 8.597 54.966 1.00 92.50 201 ARG A CA 1
ATOM 1573 C C . ARG A 1 201 ? -32.376 7.806 53.720 1.00 92.50 201 ARG A C 1
ATOM 1575 O O . ARG A 1 201 ? -31.543 7.647 52.837 1.00 92.50 201 ARG A O 1
ATOM 1582 N N . GLU A 1 202 ? -33.595 7.305 53.633 1.00 86.19 202 GLU A N 1
ATOM 1583 C CA . GLU A 1 202 ? -33.991 6.396 52.566 1.00 86.19 202 GLU A CA 1
ATOM 1584 C C . GLU A 1 202 ? -34.270 7.154 51.259 1.00 86.19 202 GLU A C 1
ATOM 1586 O O . GLU A 1 202 ? -33.951 6.642 50.187 1.00 86.19 202 GLU A O 1
ATOM 1591 N N . ASN A 1 203 ? -34.754 8.403 51.330 1.00 85.75 203 ASN A N 1
ATOM 1592 C CA . ASN A 1 203 ? -34.848 9.276 50.151 1.00 85.75 203 ASN A CA 1
ATOM 1593 C C . ASN A 1 203 ? -33.463 9.561 49.539 1.00 85.75 203 ASN A C 1
ATOM 1595 O O . ASN A 1 203 ? -33.297 9.533 48.326 1.00 85.75 203 ASN A O 1
ATOM 1599 N N . LEU A 1 204 ? -32.439 9.721 50.386 1.00 92.19 204 LEU A N 1
ATOM 1600 C CA . LEU A 1 204 ? -31.063 9.935 49.939 1.00 92.19 204 LEU A CA 1
ATOM 1601 C C . LEU A 1 204 ? -30.522 8.736 49.142 1.00 92.19 204 LEU A C 1
ATOM 1603 O O . LEU A 1 204 ? -29.750 8.920 48.211 1.00 92.19 204 LEU A O 1
ATOM 1607 N N . TRP A 1 205 ? -30.937 7.504 49.453 1.00 92.06 205 TRP A N 1
ATOM 1608 C CA . TRP A 1 205 ? -30.554 6.328 48.660 1.00 92.06 205 TRP A CA 1
ATOM 1609 C C . TRP A 1 205 ? -31.213 6.297 47.279 1.00 92.06 205 TRP A C 1
ATOM 1611 O O . TRP A 1 205 ? -30.562 5.911 46.307 1.00 92.06 205 TRP A O 1
ATOM 1621 N N . ALA A 1 206 ? -32.476 6.717 47.180 1.00 88.44 206 ALA A N 1
ATOM 1622 C CA . ALA A 1 206 ? -33.152 6.853 45.893 1.00 88.44 206 ALA A CA 1
ATOM 1623 C C . ALA A 1 206 ? -32.489 7.943 45.031 1.00 88.44 206 ALA A C 1
ATOM 1625 O O . ALA A 1 206 ? -32.196 7.694 43.859 1.00 88.44 206 ALA A O 1
ATOM 1626 N N . ASP A 1 207 ? -32.168 9.093 45.633 1.00 93.75 207 ASP A N 1
ATOM 1627 C CA . ASP A 1 207 ? -31.447 10.185 44.971 1.00 93.75 207 ASP A CA 1
ATOM 1628 C C . ASP A 1 207 ? -30.062 9.731 44.482 1.00 93.75 207 ASP A C 1
ATOM 1630 O O . ASP A 1 207 ? -29.719 9.941 43.319 1.00 93.75 207 ASP A O 1
ATOM 1634 N N . LEU A 1 208 ? -29.295 9.019 45.320 1.00 93.00 208 LEU A N 1
ATOM 1635 C CA . LEU A 1 208 ? -27.990 8.468 44.936 1.00 93.00 208 LEU A CA 1
ATOM 1636 C C . LEU A 1 208 ? -28.093 7.483 43.762 1.00 93.00 208 LEU A C 1
ATOM 1638 O O . LEU A 1 208 ? -27.265 7.529 42.856 1.00 93.00 208 LEU A O 1
ATOM 1642 N N . SER A 1 209 ? -29.107 6.608 43.740 1.00 91.44 209 SER A N 1
ATOM 1643 C CA . SER A 1 209 ? -29.330 5.694 42.606 1.00 91.44 209 SER A CA 1
ATOM 1644 C C . SER A 1 209 ? -29.576 6.464 41.303 1.00 91.44 209 SER A C 1
ATOM 1646 O O . SER A 1 209 ? -28.997 6.153 40.259 1.00 91.44 209 SER A O 1
ATOM 1648 N N . MET A 1 210 ? -30.392 7.521 41.363 1.00 92.88 210 MET A N 1
ATOM 1649 C CA . MET A 1 210 ? -30.671 8.378 40.212 1.00 92.88 210 MET A CA 1
ATOM 1650 C C . MET A 1 210 ? -29.424 9.141 39.741 1.00 92.88 210 MET A C 1
ATOM 1652 O O . MET A 1 210 ? -29.185 9.247 38.533 1.00 92.88 210 MET A O 1
ATOM 1656 N N . GLU A 1 211 ? -28.606 9.634 40.672 1.00 95.94 211 GLU A N 1
ATOM 1657 C CA . GLU A 1 211 ? -27.354 10.329 40.368 1.00 95.94 211 GLU A CA 1
ATOM 1658 C C . GLU A 1 211 ? -26.324 9.391 39.721 1.00 95.94 211 GLU A C 1
ATOM 1660 O O . GLU A 1 211 ? -25.687 9.776 38.735 1.00 95.94 211 GLU A O 1
ATOM 1665 N N . ILE A 1 212 ? -26.213 8.142 40.194 1.00 92.44 212 ILE A N 1
ATOM 1666 C CA . ILE A 1 212 ? -25.365 7.109 39.579 1.00 92.44 212 ILE A CA 1
ATOM 1667 C C . ILE A 1 212 ? -25.810 6.854 38.134 1.00 92.44 212 ILE A C 1
ATOM 1669 O O . ILE A 1 212 ? -24.989 6.971 37.222 1.00 92.44 212 ILE A O 1
ATOM 1673 N N . LYS A 1 213 ? -27.105 6.583 37.902 1.00 93.62 213 LYS A N 1
ATOM 1674 C CA . LYS A 1 213 ? -27.652 6.367 36.547 1.00 93.62 213 LYS A CA 1
ATOM 1675 C C . LYS A 1 213 ? -27.352 7.541 35.618 1.00 93.62 213 LYS A C 1
ATOM 1677 O O . LYS A 1 213 ? -26.879 7.348 34.498 1.00 93.62 213 LYS A O 1
ATOM 1682 N N . THR A 1 214 ? -27.573 8.762 36.102 1.00 95.88 214 THR A N 1
ATOM 1683 C CA . THR A 1 214 ? -27.340 9.994 35.334 1.00 95.88 214 THR A CA 1
ATOM 1684 C C . THR A 1 214 ? -25.858 10.178 35.001 1.00 95.88 214 THR A C 1
ATOM 1686 O O . THR A 1 214 ? -25.505 10.428 33.849 1.00 95.88 214 THR A O 1
ATOM 1689 N N . THR A 1 215 ? -24.972 10.012 35.985 1.00 95.94 215 THR A N 1
ATOM 1690 C CA . THR A 1 215 ? -23.522 10.198 35.819 1.00 95.94 215 THR A CA 1
ATOM 1691 C C . THR A 1 215 ? -22.931 9.180 34.849 1.00 95.94 215 THR A C 1
ATOM 1693 O O . THR A 1 215 ? -22.124 9.532 33.982 1.00 95.94 215 THR A O 1
ATOM 1696 N N . ILE A 1 216 ? -23.354 7.921 34.955 1.00 94.00 216 ILE A N 1
ATOM 1697 C CA . ILE A 1 216 ? -22.904 6.855 34.061 1.00 94.00 216 ILE A CA 1
ATOM 1698 C C . ILE A 1 216 ? -23.469 7.072 32.649 1.00 94.00 216 ILE A C 1
ATOM 1700 O O . ILE A 1 216 ? -22.723 6.945 31.681 1.00 94.00 216 ILE A O 1
ATOM 1704 N N . GLY A 1 217 ? -24.734 7.488 32.516 1.00 94.62 217 GLY A N 1
ATOM 1705 C CA . GLY A 1 217 ? -25.332 7.856 31.226 1.00 94.62 217 GLY A CA 1
ATOM 1706 C C . GLY A 1 217 ? -24.561 8.967 30.511 1.00 94.62 217 GLY A C 1
ATOM 1707 O O . GLY A 1 217 ? -24.204 8.826 29.344 1.00 94.62 217 GLY A O 1
ATOM 1708 N N . ILE A 1 218 ? -24.213 10.040 31.228 1.00 95.62 218 ILE A N 1
ATOM 1709 C CA . ILE A 1 218 ? -23.386 11.129 30.684 1.00 95.62 218 ILE A CA 1
ATOM 1710 C C . ILE A 1 218 ? -21.993 10.622 30.288 1.00 95.62 218 ILE A C 1
ATOM 1712 O O . ILE A 1 218 ? -21.455 11.033 29.260 1.00 95.62 218 ILE A O 1
ATOM 1716 N N . SER A 1 219 ? -21.396 9.741 31.093 1.00 93.69 219 SER A N 1
ATOM 1717 C CA . SER A 1 219 ? -20.071 9.177 30.810 1.00 93.69 219 SER A CA 1
ATOM 1718 C C . SER A 1 219 ? -20.077 8.333 29.535 1.00 93.69 219 SER A C 1
ATOM 1720 O O . SER A 1 219 ? -19.192 8.507 28.700 1.00 93.69 219 SER A O 1
ATOM 1722 N N . ARG A 1 220 ? -21.103 7.494 29.346 1.00 93.62 220 ARG A N 1
ATOM 1723 C CA . ARG A 1 220 ? -21.311 6.712 28.122 1.00 93.62 220 ARG A CA 1
ATOM 1724 C C . ARG A 1 220 ? -21.385 7.615 26.890 1.00 93.62 220 ARG A C 1
ATOM 1726 O O . ARG A 1 220 ? -20.602 7.421 25.966 1.00 93.62 220 ARG A O 1
ATOM 1733 N N . ILE A 1 221 ? -22.245 8.638 26.918 1.00 94.81 221 ILE A N 1
ATOM 1734 C CA . ILE A 1 221 ? -22.407 9.591 25.803 1.00 94.81 221 ILE A CA 1
ATOM 1735 C C . ILE A 1 221 ? -21.063 10.231 25.439 1.00 94.81 221 ILE A C 1
ATOM 1737 O O . ILE A 1 221 ? -20.685 10.262 24.273 1.00 94.81 221 ILE A O 1
ATOM 1741 N N . LYS A 1 222 ? -20.296 10.692 26.433 1.00 95.19 222 LYS A N 1
ATOM 1742 C CA . LYS A 1 222 ? -18.985 11.315 26.189 1.00 95.19 222 LYS A CA 1
ATOM 1743 C C . LYS A 1 222 ? -17.975 10.354 25.563 1.00 95.19 222 LYS A C 1
ATOM 1745 O O . LYS A 1 222 ? -17.173 10.777 24.733 1.00 95.19 222 LYS A O 1
ATOM 1750 N N . ILE A 1 223 ? -17.984 9.083 25.967 1.00 92.06 223 ILE A N 1
ATOM 1751 C CA . ILE A 1 223 ? -17.094 8.069 25.390 1.00 92.06 223 ILE A CA 1
ATOM 1752 C C . ILE A 1 223 ? -17.510 7.751 23.949 1.00 92.06 223 ILE A C 1
ATOM 1754 O O . ILE A 1 223 ? -16.645 7.700 23.078 1.00 92.06 223 ILE A O 1
ATOM 1758 N N . GLU A 1 224 ? -18.808 7.611 23.673 1.00 91.19 224 GLU A N 1
ATOM 1759 C CA . GLU A 1 224 ? -19.329 7.403 22.315 1.00 91.19 224 GLU A CA 1
ATOM 1760 C C . GLU A 1 224 ? -19.001 8.583 21.392 1.00 91.19 224 GLU A C 1
ATOM 1762 O O . GLU A 1 224 ? -18.517 8.384 20.279 1.00 91.19 224 GLU A O 1
ATOM 1767 N N . GLU A 1 225 ? -19.189 9.822 21.854 1.00 92.19 225 GLU A N 1
ATOM 1768 C CA . GLU A 1 225 ? -18.819 11.029 21.105 1.00 92.19 225 GLU A CA 1
ATOM 1769 C C . GLU A 1 225 ? -17.316 11.069 20.800 1.00 92.19 225 GLU A C 1
ATOM 1771 O O . GLU A 1 225 ? -16.908 11.386 19.676 1.00 92.19 225 GLU A O 1
ATOM 1776 N N . TYR A 1 226 ? -16.478 10.713 21.778 1.00 90.50 226 TYR A N 1
ATOM 1777 C CA . TYR A 1 226 ? -15.033 10.627 21.593 1.00 90.50 226 TYR A CA 1
ATOM 1778 C C . TYR A 1 226 ? -14.656 9.546 20.568 1.00 90.50 226 TYR A C 1
ATOM 1780 O O . TYR A 1 226 ? -13.897 9.823 19.635 1.00 90.50 226 TYR A O 1
ATOM 1788 N N . ALA A 1 227 ? -15.238 8.347 20.677 1.00 88.00 227 ALA A N 1
ATOM 1789 C CA . ALA A 1 227 ? -15.019 7.243 19.744 1.00 88.00 227 ALA A CA 1
ATOM 1790 C C . ALA A 1 227 ? -15.458 7.603 18.313 1.00 88.00 227 ALA A C 1
ATOM 1792 O O . ALA A 1 227 ? -14.702 7.404 17.360 1.00 88.00 227 ALA A O 1
ATOM 1793 N N . GLN A 1 228 ? -16.629 8.226 18.150 1.00 88.25 228 GLN A N 1
ATOM 1794 C CA . GLN A 1 228 ? -17.109 8.704 16.850 1.00 88.25 228 GLN A CA 1
ATOM 1795 C C . GLN A 1 228 ? -16.207 9.790 16.259 1.00 88.25 228 GLN A C 1
ATOM 1797 O O . GLN A 1 228 ? -16.009 9.836 15.044 1.00 88.25 228 GLN A O 1
ATOM 1802 N N . THR A 1 229 ? -15.656 10.674 17.093 1.00 88.88 229 THR A N 1
ATOM 1803 C CA . THR A 1 229 ? -14.734 11.721 16.633 1.00 88.88 229 THR A CA 1
ATOM 1804 C C . THR A 1 229 ? -13.438 11.115 16.099 1.00 88.88 229 THR A C 1
ATOM 1806 O O . THR A 1 229 ? -12.962 11.537 15.044 1.00 88.88 229 THR A O 1
ATOM 1809 N N . LEU A 1 230 ? -12.900 10.090 16.770 1.00 82.38 230 LEU A N 1
ATOM 1810 C CA . LEU A 1 230 ? -11.741 9.339 16.280 1.00 82.38 230 LEU A CA 1
ATOM 1811 C C . LEU A 1 230 ? -12.043 8.632 14.952 1.00 82.38 230 LEU A C 1
ATOM 1813 O O . LEU A 1 230 ? -11.238 8.721 14.026 1.00 82.38 230 LEU A O 1
ATOM 1817 N N . ALA A 1 231 ? -13.218 8.009 14.827 1.00 81.94 231 ALA A N 1
ATOM 1818 C CA . ALA A 1 231 ? -13.638 7.343 13.595 1.00 81.94 231 ALA A CA 1
ATOM 1819 C C . ALA A 1 231 ? -13.769 8.322 12.411 1.00 81.94 231 ALA A C 1
ATOM 1821 O O . ALA A 1 231 ? -13.288 8.040 11.317 1.00 81.94 231 ALA A O 1
ATOM 1822 N N . ARG A 1 232 ? -14.352 9.512 12.622 1.00 81.12 232 ARG A N 1
ATOM 1823 C CA . ARG A 1 232 ? -14.470 10.545 11.571 1.00 81.12 232 ARG A CA 1
ATOM 1824 C C . ARG A 1 232 ? -13.129 11.180 11.213 1.00 81.12 232 ARG A C 1
ATOM 1826 O O . ARG A 1 232 ? -12.894 11.495 10.054 1.00 81.12 232 ARG A O 1
ATOM 1833 N N . GLY A 1 233 ? -12.242 11.378 12.189 1.00 75.19 233 GLY A N 1
ATOM 1834 C CA . GLY A 1 233 ? -10.901 11.913 11.935 1.00 75.19 233 GLY A CA 1
ATOM 1835 C C . GLY A 1 233 ? -10.068 11.020 11.010 1.00 75.19 233 GLY A C 1
ATOM 1836 O O . GLY A 1 233 ? -9.211 11.530 10.290 1.00 75.19 233 GLY A O 1
ATOM 1837 N N . ALA A 1 234 ? -10.353 9.715 10.996 1.00 64.69 234 ALA A N 1
ATOM 1838 C CA . ALA A 1 234 ? -9.728 8.754 10.096 1.00 64.69 234 ALA A CA 1
ATOM 1839 C C . ALA A 1 234 ? -10.285 8.793 8.658 1.00 64.69 234 ALA A C 1
ATOM 1841 O O . ALA A 1 234 ? -9.594 8.352 7.754 1.00 64.69 234 ALA A O 1
ATOM 1842 N N . SER A 1 235 ? -11.486 9.342 8.420 1.00 57.25 235 SER A N 1
ATOM 1843 C CA . SER A 1 235 ? -12.138 9.323 7.097 1.00 57.25 235 SER A CA 1
ATOM 1844 C C . SER A 1 235 ? -11.949 10.600 6.261 1.00 57.25 235 SER A C 1
ATOM 1846 O O . SER A 1 235 ? -12.530 10.706 5.185 1.00 57.25 235 SER A O 1
ATOM 1848 N N . VAL A 1 236 ? -11.247 11.617 6.778 1.00 49.97 236 VAL A N 1
ATOM 1849 C CA . VAL A 1 236 ? -11.115 12.956 6.147 1.00 49.97 236 VAL A CA 1
ATOM 1850 C C . VAL A 1 236 ? -9.692 13.222 5.624 1.00 49.97 236 VAL A C 1
ATOM 1852 O O . VAL A 1 236 ? -9.403 14.310 5.129 1.00 49.97 236 VAL A O 1
ATOM 1855 N N . LYS A 1 237 ? -8.789 12.245 5.714 1.00 45.72 237 LYS A N 1
ATOM 1856 C CA . LYS A 1 237 ? -7.439 12.315 5.140 1.00 45.72 237 LYS A CA 1
ATOM 1857 C C . LYS A 1 237 ? -7.291 11.293 4.034 1.00 45.72 237 LYS A C 1
ATOM 1859 O O . LYS A 1 237 ? -6.589 11.643 3.064 1.00 45.72 237 LYS A O 1
#

Secondary structure (DSSP, 8-state):
--GGGS-HHHHHHHHHHHHHHHHHHHHHHHHHHHHHHHHHHHHHHHHHHHHHHHHHHHHHHHHHHHHHHHHHH--SHHHHHHHHHHHHHHHHHHHHHHHHHHH-EEETTEEEPPP--HHHHHHHHHHHHHIIIIIHHHHHHHHHHHHHHHHHHHHHHHHHHHHHHHHHHHHHHHHHHHHHHHHHHHHHHHTT--HHHHHHHHHHHHHHHHHHHHHHHHHHHHHHHHHHHHHHHHS--

Sequence (237 aa):
MQIKNWKIGTKLTVAFIAITLIILTVGLFNYQGMNTMQSKTQDILRASPWVDAAMEMKLSVTTDMQYVMELQAAQNIAELTSVWAEHEANVAIFDVFADAILLGARTDEGVIEAATDSSLREIVERADSEHNTKFQPAIRSVYTLTNDFFIRHDQANQAMLAMEAAYDQIIELTENFESDVKAYINKQISLGGDAKLILQRENLWADLSMEIKTTIGISRIKIEEYAQTLARGASVK

Organism: NCBI:txid190892

Mean predicted aligned error: 7.63 Å

Radius of gyration: 44.59 Å; Cα contacts (8 Å, |Δi|>4): 127; chains: 1; bounding box: 100×38×141 Å